Protein AF-A0A935QUE0-F1 (afdb_monomer_lite)

Sequence (259 aa):
MRPLRFSINVSLDGCVDHRFGTPDEELHRHAAENIAQADALIFGRVIYGLMESAWRWPAAQATMPEWTWPFAQTIDAAKKYVVSSTLTQVDWNTELLTGDLGAAVTQLKQAPGNGLFVGGVTLARALTELELIDEYEFVVHPVIVGHGPTLFAGLTRQVTLESVSRVEFRSGVVATRYRRRGIPVASRVMPRASTLLLLPPPPRSSPPSAPLPDCGPSVHEATQEQGAMTRSTAPKPPYERWALGDRDGGRRAHTASVA

Structure (mmCIF, N/CA/C/O backbone):
data_AF-A0A935QUE0-F1
#
_entry.id   AF-A0A935QUE0-F1
#
loop_
_atom_site.group_PDB
_atom_site.id
_atom_site.type_symbol
_atom_site.label_atom_id
_atom_site.label_alt_id
_atom_site.label_comp_id
_atom_site.label_asym_id
_atom_site.label_entity_id
_atom_site.label_seq_id
_atom_site.pdbx_PDB_ins_code
_atom_site.Cartn_x
_atom_site.Cartn_y
_atom_site.Cartn_z
_atom_site.occupancy
_atom_site.B_iso_or_equiv
_atom_site.auth_seq_id
_atom_site.auth_comp_id
_atom_site.auth_asym_id
_atom_site.auth_atom_id
_atom_site.pdbx_PDB_model_num
ATOM 1 N N . MET A 1 1 ? -13.613 14.905 4.885 1.00 87.62 1 MET A N 1
ATOM 2 C CA . MET A 1 1 ? -12.715 13.896 5.482 1.00 87.62 1 MET A CA 1
ATOM 3 C C . MET A 1 1 ? -11.863 13.332 4.359 1.00 87.62 1 MET A C 1
ATOM 5 O O . MET A 1 1 ? -12.430 13.007 3.322 1.00 87.62 1 MET A O 1
ATOM 9 N N . ARG A 1 2 ? -10.541 13.270 4.531 1.00 95.19 2 ARG A N 1
ATOM 10 C CA . ARG A 1 2 ? -9.617 12.662 3.568 1.00 95.19 2 ARG A CA 1
ATOM 11 C C . ARG A 1 2 ? -9.926 11.164 3.441 1.00 95.19 2 ARG A C 1
ATOM 13 O O . ARG A 1 2 ? -9.987 10.493 4.476 1.00 95.19 2 ARG A O 1
ATOM 20 N N . PRO A 1 3 ? -10.128 10.633 2.224 1.00 95.88 3 PRO A N 1
ATOM 21 C CA . PRO A 1 3 ? -10.287 9.200 2.029 1.00 95.88 3 PRO A CA 1
ATOM 22 C C . PRO A 1 3 ? -8.970 8.476 2.318 1.00 95.88 3 PRO A C 1
ATOM 24 O O . PRO A 1 3 ? -7.899 8.951 1.935 1.00 95.88 3 PRO A O 1
ATOM 27 N N . LEU A 1 4 ? -9.052 7.325 2.978 1.00 97.75 4 LEU A N 1
ATOM 28 C CA . LEU A 1 4 ? -7.943 6.399 3.156 1.00 97.75 4 LEU A CA 1
ATOM 29 C C . LEU A 1 4 ? -8.025 5.307 2.091 1.00 97.75 4 LEU A C 1
ATOM 31 O O . LEU A 1 4 ? -8.943 4.485 2.096 1.00 97.75 4 LEU A O 1
ATOM 35 N N . ARG A 1 5 ? -7.048 5.312 1.188 1.00 97.94 5 ARG A N 1
ATOM 36 C CA . ARG A 1 5 ? -6.948 4.392 0.057 1.00 97.94 5 ARG A CA 1
ATOM 37 C C . ARG A 1 5 ? -5.892 3.333 0.329 1.00 97.94 5 ARG A C 1
ATOM 39 O O . ARG A 1 5 ? -4.866 3.621 0.937 1.00 97.94 5 ARG A O 1
ATOM 46 N N . PHE A 1 6 ? -6.124 2.124 -0.146 1.00 98.00 6 PHE A N 1
ATOM 47 C CA . PHE A 1 6 ? -5.195 1.008 -0.048 1.00 98.00 6 PHE A CA 1
ATOM 48 C C . PHE A 1 6 ? -5.009 0.397 -1.433 1.00 98.00 6 PHE A C 1
ATOM 50 O O . PHE A 1 6 ? -6.006 0.130 -2.095 1.00 98.00 6 PHE A O 1
ATOM 57 N N . SER A 1 7 ? -3.770 0.153 -1.861 1.00 96.94 7 SER A N 1
ATOM 58 C CA . SER A 1 7 ? -3.489 -0.660 -3.052 1.00 96.94 7 SER A CA 1
ATOM 59 C C . SER A 1 7 ? -2.430 -1.711 -2.753 1.00 96.94 7 SER A C 1
ATOM 61 O O . SER A 1 7 ? -1.504 -1.474 -1.970 1.00 96.94 7 SER A O 1
ATOM 63 N N . ILE A 1 8 ? -2.575 -2.884 -3.364 1.00 96.50 8 ILE A N 1
ATOM 64 C CA . ILE A 1 8 ? -1.646 -3.999 -3.197 1.00 96.50 8 ILE A CA 1
ATOM 65 C C . ILE A 1 8 ? -1.610 -4.903 -4.429 1.00 96.50 8 ILE A C 1
ATOM 67 O O . ILE A 1 8 ? -2.628 -5.139 -5.083 1.00 96.50 8 ILE A O 1
ATOM 71 N N . ASN A 1 9 ? -0.427 -5.453 -4.702 1.00 96.81 9 ASN A N 1
ATOM 72 C CA . ASN A 1 9 ? -0.253 -6.536 -5.664 1.00 96.81 9 ASN A CA 1
ATOM 73 C C . ASN A 1 9 ? -0.731 -7.857 -5.059 1.00 96.81 9 ASN A C 1
ATOM 75 O O . ASN A 1 9 ? -0.366 -8.198 -3.933 1.00 96.81 9 ASN A O 1
ATOM 79 N N . VAL A 1 10 ? -1.525 -8.606 -5.815 1.00 97.38 10 VAL A N 1
ATOM 80 C CA . VAL A 1 10 ? -2.081 -9.890 -5.388 1.00 97.38 10 VAL A CA 1
ATOM 81 C C . VAL A 1 10 ? -2.097 -10.872 -6.557 1.00 97.38 10 VAL A C 1
ATOM 83 O O . VAL A 1 10 ? -2.287 -10.486 -7.704 1.00 97.38 10 VAL A O 1
ATOM 86 N N . SER A 1 11 ? -1.852 -12.141 -6.275 1.00 97.31 11 SER A N 1
ATOM 87 C CA . SER A 1 11 ? -1.985 -13.245 -7.236 1.00 97.31 11 SER A CA 1
ATOM 88 C C . SER A 1 11 ? -3.443 -13.705 -7.366 1.00 97.31 11 SER A C 1
ATOM 90 O O . SER A 1 11 ? -4.300 -13.307 -6.575 1.00 97.31 11 SER A O 1
ATOM 92 N N . LEU A 1 12 ? -3.745 -14.566 -8.341 1.00 96.44 12 LEU A N 1
ATOM 93 C CA . LEU A 1 12 ? -5.100 -15.096 -8.549 1.00 96.44 12 LEU A CA 1
ATOM 94 C C . LEU A 1 12 ? -5.614 -15.911 -7.355 1.00 96.44 12 LEU A C 1
ATOM 96 O O . LEU A 1 12 ? -6.812 -15.912 -7.085 1.00 96.44 12 LEU A O 1
ATOM 100 N N . ASP A 1 13 ? -4.722 -16.577 -6.626 1.00 95.56 13 ASP A N 1
ATOM 101 C CA . ASP A 1 13 ? -5.029 -17.348 -5.421 1.00 95.56 13 ASP A CA 1
ATOM 102 C C . ASP A 1 13 ? -4.906 -16.532 -4.119 1.00 95.56 13 ASP A C 1
ATOM 104 O O . ASP A 1 13 ? -5.039 -17.076 -3.023 1.00 95.56 13 ASP A O 1
ATOM 108 N N . GLY A 1 14 ? -4.705 -15.211 -4.212 1.00 95.31 14 GLY A N 1
ATOM 109 C CA . GLY A 1 14 ? -4.786 -14.296 -3.069 1.00 95.31 14 GLY A CA 1
ATOM 110 C C . GLY A 1 14 ? -3.489 -14.106 -2.276 1.00 95.31 14 GLY A C 1
ATOM 111 O O . GLY A 1 14 ? -3.513 -13.450 -1.229 1.00 95.31 14 GLY A O 1
ATOM 112 N N . CYS A 1 15 ? -2.360 -14.644 -2.744 1.00 96.50 15 CYS A N 1
ATOM 113 C CA . CYS A 1 15 ? -1.051 -14.390 -2.145 1.00 96.50 15 CYS A CA 1
ATOM 114 C C . CYS A 1 15 ? -0.584 -12.953 -2.428 1.00 96.50 15 CYS A C 1
ATOM 116 O O . CYS A 1 15 ? -0.719 -12.463 -3.551 1.00 96.50 15 CYS A O 1
ATOM 118 N N . VAL A 1 16 ? -0.018 -12.302 -1.406 1.00 95.12 16 VAL A N 1
ATOM 119 C CA . VAL A 1 16 ? 0.504 -10.919 -1.434 1.00 95.12 16 VAL A CA 1
ATOM 120 C C . VAL A 1 16 ? 2.003 -10.833 -1.121 1.00 95.12 16 VAL A C 1
ATOM 122 O O . VAL A 1 16 ? 2.504 -9.807 -0.660 1.00 95.12 16 VAL A O 1
ATOM 125 N N . ASP A 1 17 ? 2.739 -11.924 -1.336 1.00 91.81 17 ASP A N 1
ATOM 126 C CA . ASP A 1 17 ? 4.199 -11.902 -1.277 1.00 91.81 17 ASP A CA 1
ATOM 127 C C . ASP A 1 17 ? 4.762 -10.970 -2.363 1.00 91.81 17 ASP A C 1
ATOM 129 O O . ASP A 1 17 ? 4.452 -11.102 -3.540 1.00 91.81 17 ASP A O 1
ATOM 133 N N . HIS A 1 18 ? 5.624 -10.029 -1.997 1.00 86.94 18 HIS A N 1
ATOM 134 C CA . HIS A 1 18 ? 6.157 -9.046 -2.944 1.00 86.94 18 HIS A CA 1
ATOM 135 C C . HIS A 1 18 ? 7.106 -9.642 -4.003 1.00 86.94 18 HIS A C 1
ATOM 137 O O . HIS A 1 18 ? 7.542 -8.916 -4.892 1.00 86.94 18 HIS A O 1
ATOM 143 N N . ARG A 1 19 ? 7.454 -10.935 -3.914 1.00 87.75 19 ARG A N 1
ATOM 144 C CA . ARG A 1 19 ? 8.450 -11.591 -4.778 1.00 87.75 19 ARG A CA 1
ATOM 145 C C . ARG A 1 19 ? 7.876 -12.281 -6.013 1.00 87.75 19 ARG A C 1
ATOM 147 O O . ARG A 1 19 ? 8.655 -12.634 -6.891 1.00 87.75 19 ARG A O 1
ATOM 154 N N . PHE A 1 20 ? 6.566 -12.530 -6.085 1.00 89.06 20 PHE A N 1
ATOM 155 C CA . PHE A 1 20 ? 5.999 -13.249 -7.238 1.00 89.06 20 PHE A CA 1
ATOM 156 C C . PHE A 1 20 ? 5.752 -12.340 -8.450 1.00 89.06 20 PHE A C 1
ATOM 158 O O . PHE A 1 20 ? 5.720 -12.821 -9.579 1.00 89.06 20 PHE A O 1
ATOM 165 N N . GLY A 1 21 ? 5.503 -11.047 -8.220 1.00 82.31 21 GLY A N 1
ATOM 166 C CA . GLY A 1 21 ? 5.100 -10.114 -9.269 1.00 82.31 21 GLY A CA 1
ATOM 167 C C . GLY A 1 21 ? 6.277 -9.727 -10.155 1.00 82.31 21 GLY A C 1
ATOM 168 O O . GLY A 1 21 ? 7.368 -9.457 -9.656 1.00 82.31 21 GLY A O 1
ATOM 169 N N . THR A 1 22 ? 6.049 -9.655 -11.466 1.00 84.94 22 THR A N 1
ATOM 170 C CA . THR A 1 22 ? 7.033 -9.070 -12.383 1.00 84.94 22 THR A CA 1
ATOM 171 C C . THR A 1 22 ? 6.740 -7.578 -12.516 1.00 84.94 22 THR A C 1
ATOM 173 O O . THR A 1 22 ? 5.643 -7.220 -12.943 1.00 84.94 22 THR A O 1
ATOM 176 N N . PRO A 1 23 ? 7.669 -6.694 -12.123 1.00 85.19 23 PRO A N 1
ATOM 177 C CA . PRO A 1 23 ? 7.470 -5.264 -12.273 1.00 85.19 23 PRO A CA 1
ATOM 178 C C . PRO A 1 23 ? 7.541 -4.869 -13.752 1.00 85.19 23 PRO A C 1
ATOM 180 O O . PRO A 1 23 ? 8.424 -5.323 -14.478 1.00 85.19 23 PRO A O 1
ATOM 183 N N . ASP A 1 24 ? 6.643 -3.982 -14.173 1.00 92.06 24 ASP A N 1
ATOM 184 C CA . ASP A 1 24 ? 6.678 -3.356 -15.492 1.00 92.06 24 ASP A CA 1
ATOM 185 C C . ASP A 1 24 ? 6.455 -1.836 -15.394 1.00 92.06 24 ASP A C 1
ATOM 187 O O . ASP A 1 24 ? 6.132 -1.295 -14.324 1.00 92.06 24 ASP A O 1
ATOM 191 N N . GLU A 1 25 ? 6.680 -1.149 -16.514 1.00 95.38 25 GLU A N 1
ATOM 192 C CA . GLU A 1 25 ? 6.579 0.306 -16.613 1.00 95.38 25 GLU A CA 1
ATOM 193 C C . GLU A 1 25 ? 5.140 0.820 -16.433 1.00 95.38 25 GLU A C 1
ATOM 195 O O . GLU A 1 25 ? 4.943 1.845 -15.776 1.00 95.38 25 GLU A O 1
ATOM 200 N N . GLU A 1 26 ? 4.127 0.139 -16.981 1.00 95.94 26 GLU A N 1
ATOM 201 C CA . GLU A 1 26 ? 2.727 0.566 -16.838 1.00 95.94 26 GLU A CA 1
ATOM 202 C C . GLU A 1 26 ? 2.285 0.485 -15.369 1.00 95.94 26 GLU A C 1
ATOM 204 O O . GLU A 1 26 ? 1.673 1.423 -14.855 1.00 95.94 26 GLU A O 1
ATOM 209 N N . LEU A 1 27 ? 2.682 -0.574 -14.660 1.00 95.50 27 LEU A N 1
ATOM 210 C CA . LEU A 1 27 ? 2.393 -0.770 -13.241 1.00 95.50 27 LEU A CA 1
ATOM 211 C C . LEU A 1 27 ? 3.098 0.256 -12.351 1.00 95.50 27 LEU A C 1
ATOM 213 O O . LEU A 1 27 ? 2.489 0.755 -11.404 1.00 95.50 27 LEU A O 1
ATOM 217 N N . HIS A 1 28 ? 4.358 0.603 -12.637 1.00 95.19 28 HIS A N 1
ATOM 218 C CA . HIS A 1 28 ? 5.069 1.633 -11.865 1.00 95.19 28 HIS A CA 1
ATOM 219 C C . HIS A 1 28 ? 4.464 3.016 -12.069 1.00 95.19 28 HIS A C 1
ATOM 221 O O . HIS A 1 28 ? 4.328 3.770 -11.105 1.00 95.19 28 HIS A O 1
ATOM 227 N N . ARG A 1 29 ? 4.061 3.338 -13.302 1.00 96.50 29 ARG A N 1
ATOM 228 C CA . ARG A 1 29 ? 3.365 4.588 -13.612 1.00 96.50 29 ARG A CA 1
ATOM 229 C C . ARG A 1 29 ? 2.033 4.672 -12.869 1.00 96.50 29 ARG A C 1
ATOM 231 O O . ARG A 1 29 ? 1.806 5.644 -12.159 1.00 96.50 29 ARG A O 1
ATOM 238 N N . HIS A 1 30 ? 1.223 3.615 -12.932 1.00 96.31 30 HIS A N 1
ATOM 239 C CA . HIS A 1 30 ? -0.044 3.514 -12.199 1.00 96.31 30 HIS A CA 1
ATOM 240 C C . HIS A 1 30 ? 0.153 3.658 -10.682 1.00 96.31 30 HIS A C 1
ATOM 242 O O . HIS A 1 30 ? -0.567 4.398 -10.013 1.00 96.31 30 HIS A O 1
ATOM 248 N N . ALA A 1 31 ? 1.172 3.003 -10.119 1.00 95.81 31 ALA A N 1
ATOM 249 C CA . ALA A 1 31 ? 1.496 3.128 -8.701 1.00 95.81 31 ALA A CA 1
ATOM 250 C C . ALA A 1 31 ? 1.940 4.555 -8.324 1.00 95.81 31 ALA A C 1
ATOM 252 O O . ALA A 1 31 ? 1.554 5.054 -7.265 1.00 95.81 31 ALA A O 1
ATOM 253 N N . ALA A 1 32 ? 2.711 5.228 -9.183 1.00 96.56 32 ALA A N 1
ATOM 254 C CA . ALA A 1 32 ? 3.126 6.614 -8.977 1.00 96.56 32 ALA A CA 1
ATOM 255 C C . ALA A 1 32 ? 1.922 7.567 -9.007 1.00 96.56 32 ALA A C 1
ATOM 257 O O . ALA A 1 32 ? 1.759 8.384 -8.103 1.00 96.56 32 ALA A O 1
ATOM 258 N N . GLU A 1 33 ? 1.035 7.411 -9.992 1.00 95.56 33 GLU A N 1
ATOM 259 C CA . GLU A 1 33 ? -0.207 8.182 -10.115 1.00 95.56 33 GLU A CA 1
ATOM 260 C C . GLU A 1 33 ? -1.109 7.999 -8.890 1.00 95.56 33 GLU A C 1
ATOM 262 O O . GLU A 1 33 ? -1.648 8.970 -8.360 1.00 95.56 33 GLU A O 1
ATOM 267 N N . ASN A 1 34 ? -1.215 6.773 -8.375 1.00 93.81 34 ASN A N 1
ATOM 268 C CA . ASN A 1 34 ? -1.955 6.486 -7.152 1.00 93.81 34 ASN A CA 1
ATOM 269 C C . ASN A 1 34 ? -1.373 7.175 -5.915 1.00 93.81 34 ASN A C 1
ATOM 271 O O . ASN A 1 34 ? -2.128 7.726 -5.112 1.00 93.81 34 ASN A O 1
ATOM 275 N N . ILE A 1 35 ? -0.047 7.152 -5.746 1.00 95.50 35 ILE A N 1
ATOM 276 C CA . ILE A 1 35 ? 0.615 7.844 -4.632 1.00 95.50 35 ILE A CA 1
ATOM 277 C C . ILE A 1 35 ? 0.415 9.357 -4.756 1.00 95.50 35 ILE A C 1
ATOM 279 O O . ILE A 1 35 ? 0.110 10.008 -3.759 1.00 95.50 35 ILE A O 1
ATOM 283 N N . ALA A 1 36 ? 0.521 9.910 -5.966 1.00 95.00 36 ALA A N 1
ATOM 284 C CA . ALA A 1 36 ? 0.377 11.342 -6.221 1.00 95.00 36 ALA A CA 1
ATOM 285 C C . ALA A 1 36 ? -1.024 11.895 -5.882 1.00 95.00 36 ALA A C 1
ATOM 287 O O . ALA A 1 36 ? -1.178 13.097 -5.676 1.00 95.00 36 ALA A O 1
ATOM 288 N N . GLN A 1 37 ? -2.047 11.038 -5.781 1.00 92.94 37 GLN A N 1
ATOM 289 C CA . GLN A 1 37 ? -3.400 11.416 -5.345 1.00 92.94 37 GLN A CA 1
ATOM 290 C C . GLN A 1 37 ? -3.550 11.568 -3.819 1.00 92.94 37 GLN A C 1
ATOM 292 O O . GLN A 1 37 ? -4.631 11.933 -3.341 1.00 92.94 37 GLN A O 1
ATOM 297 N N . ALA A 1 38 ? -2.521 11.237 -3.037 1.00 95.81 38 ALA A N 1
ATOM 298 C CA . ALA A 1 38 ? -2.545 11.302 -1.582 1.00 95.81 38 ALA A CA 1
ATOM 299 C C . ALA A 1 38 ? -1.560 12.349 -1.061 1.00 95.81 38 ALA A C 1
ATOM 301 O O . ALA A 1 38 ? -0.428 12.449 -1.521 1.00 95.81 38 ALA A O 1
ATOM 302 N N . ASP A 1 39 ? -1.967 13.091 -0.031 1.00 96.94 39 ASP A N 1
ATOM 303 C CA . ASP A 1 39 ? -1.070 14.068 0.597 1.00 96.94 39 ASP A CA 1
ATOM 304 C C . ASP A 1 39 ? -0.066 13.389 1.543 1.00 96.94 39 ASP A C 1
ATOM 306 O O . ASP A 1 39 ? 0.937 13.992 1.916 1.00 96.94 39 ASP A O 1
ATOM 310 N N . ALA A 1 40 ? -0.342 12.150 1.974 1.00 97.75 40 ALA A N 1
ATOM 311 C CA . ALA A 1 40 ? 0.594 11.363 2.768 1.00 97.75 40 ALA A CA 1
ATOM 312 C C . ALA A 1 40 ? 0.377 9.848 2.643 1.00 97.75 40 ALA A C 1
ATOM 314 O O . ALA A 1 40 ? -0.739 9.364 2.421 1.00 97.75 40 ALA A O 1
ATOM 315 N N . LEU A 1 41 ? 1.462 9.115 2.872 1.00 98.19 41 LEU A N 1
ATOM 316 C CA . LEU A 1 41 ? 1.522 7.661 2.940 1.00 98.19 41 LEU A CA 1
ATOM 317 C C . LEU A 1 41 ? 1.526 7.194 4.398 1.00 98.19 41 LEU A C 1
ATOM 319 O O . LEU A 1 41 ? 2.141 7.829 5.250 1.00 98.19 41 LEU A O 1
ATOM 323 N N . ILE A 1 42 ? 0.889 6.065 4.689 1.00 98.25 42 ILE A N 1
ATOM 324 C CA . ILE A 1 42 ? 0.909 5.414 5.998 1.00 98.25 42 ILE A CA 1
ATOM 325 C C . ILE A 1 42 ? 1.480 4.010 5.829 1.00 98.25 42 ILE A C 1
ATOM 327 O O . ILE A 1 42 ? 0.942 3.191 5.081 1.00 98.25 42 ILE A O 1
ATOM 331 N N . PHE A 1 43 ? 2.556 3.713 6.548 1.00 97.94 43 PHE A N 1
ATOM 332 C CA . PHE A 1 43 ? 3.229 2.422 6.501 1.00 97.94 43 PHE A CA 1
ATOM 333 C C . PHE A 1 43 ? 3.366 1.801 7.886 1.00 97.94 43 PHE A C 1
ATOM 335 O O . PHE A 1 43 ? 3.503 2.481 8.899 1.00 97.94 43 PHE A O 1
ATOM 342 N N . GLY A 1 44 ? 3.377 0.470 7.926 1.00 96.19 44 GLY A N 1
ATOM 343 C CA . GLY A 1 44 ? 3.934 -0.253 9.066 1.00 96.19 44 GLY A CA 1
ATOM 344 C C . GLY A 1 44 ? 5.461 -0.316 8.970 1.00 96.19 44 GLY A C 1
ATOM 345 O O . GLY A 1 44 ? 6.016 -0.248 7.872 1.00 96.19 44 GLY A O 1
ATOM 346 N N . ARG A 1 45 ? 6.138 -0.537 10.103 1.00 94.75 45 ARG A N 1
ATOM 347 C CA . ARG A 1 45 ? 7.611 -0.645 10.207 1.00 94.75 45 ARG A CA 1
ATOM 348 C C . ARG A 1 45 ? 8.288 -1.434 9.076 1.00 94.75 45 ARG A C 1
ATOM 350 O O . ARG A 1 45 ? 9.279 -0.974 8.523 1.00 94.75 45 ARG A O 1
ATOM 357 N N . VAL A 1 46 ? 7.781 -2.629 8.758 1.00 92.62 46 VAL A N 1
ATOM 358 C CA . VAL A 1 46 ? 8.405 -3.529 7.766 1.00 92.62 46 VAL A CA 1
ATOM 359 C C . VAL A 1 46 ? 8.357 -2.929 6.363 1.00 92.62 46 VAL A C 1
ATOM 361 O O . VAL A 1 46 ? 9.366 -2.911 5.667 1.00 92.62 46 VAL A O 1
ATOM 364 N N . ILE A 1 47 ? 7.197 -2.407 5.963 1.00 93.94 47 ILE A N 1
ATOM 365 C CA . ILE A 1 47 ? 7.032 -1.801 4.639 1.00 93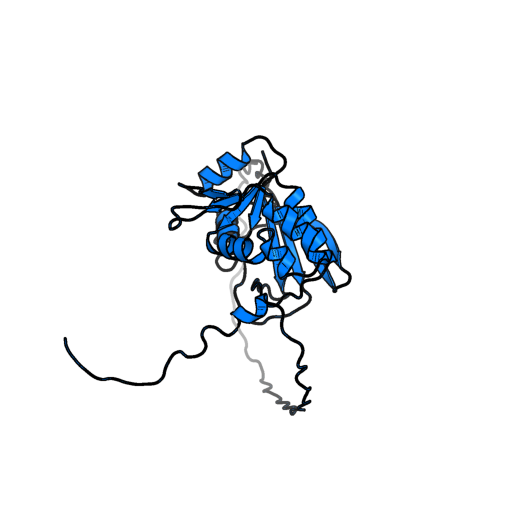.94 47 ILE A CA 1
ATOM 366 C C . ILE A 1 47 ? 7.790 -0.490 4.542 1.00 93.94 47 ILE A C 1
ATOM 368 O O . ILE A 1 47 ? 8.383 -0.233 3.505 1.00 93.94 47 ILE A O 1
ATOM 372 N N . TYR A 1 48 ? 7.831 0.297 5.616 1.00 96.25 48 TYR A N 1
ATOM 373 C CA . TYR A 1 48 ? 8.647 1.502 5.658 1.00 96.25 48 TYR A CA 1
ATOM 374 C C . TYR A 1 48 ? 10.116 1.204 5.333 1.00 96.25 48 TYR A C 1
ATOM 376 O O . TYR A 1 48 ? 10.642 1.780 4.389 1.00 96.25 48 TYR A O 1
ATOM 384 N N . GLY A 1 49 ? 10.746 0.248 6.028 1.00 94.56 49 GLY A N 1
ATOM 385 C CA . GLY A 1 49 ? 12.149 -0.095 5.766 1.00 94.56 49 GLY A CA 1
ATOM 386 C C . GLY A 1 49 ? 12.379 -0.678 4.367 1.00 94.56 49 GLY A C 1
ATOM 387 O O . GLY A 1 49 ? 13.361 -0.342 3.705 1.00 94.56 49 GLY A O 1
ATOM 388 N N . LEU A 1 50 ? 11.455 -1.513 3.879 1.00 92.75 50 LEU A N 1
ATOM 389 C CA . LEU A 1 50 ? 11.534 -2.062 2.522 1.00 92.75 50 LEU A CA 1
ATOM 390 C C . LEU A 1 50 ? 11.447 -0.953 1.467 1.00 92.75 50 LEU A C 1
ATOM 392 O O . LEU A 1 50 ? 12.255 -0.919 0.545 1.00 92.75 50 LEU A O 1
ATOM 396 N N . MET A 1 51 ? 10.498 -0.030 1.615 1.00 94.31 51 MET A N 1
ATOM 397 C CA . MET A 1 51 ? 10.310 1.060 0.663 1.00 94.31 51 MET A CA 1
ATOM 398 C C . MET A 1 51 ? 11.454 2.072 0.725 1.00 94.31 51 MET A C 1
ATOM 400 O O . MET A 1 51 ? 11.941 2.485 -0.321 1.00 94.31 51 MET A O 1
ATOM 404 N N . GLU A 1 52 ? 11.920 2.423 1.924 1.00 94.62 52 GLU A N 1
ATOM 405 C CA . GLU A 1 52 ? 13.050 3.337 2.104 1.00 94.62 52 GLU A CA 1
ATOM 406 C C . GLU A 1 52 ? 14.316 2.778 1.444 1.00 94.62 52 GLU A C 1
ATOM 408 O O . GLU A 1 52 ? 14.963 3.460 0.655 1.00 94.62 52 GLU A O 1
ATOM 413 N N . SER A 1 53 ? 14.649 1.513 1.711 1.00 92.19 53 SER A N 1
ATOM 414 C CA . SER A 1 53 ? 15.861 0.892 1.160 1.00 92.19 53 SER A CA 1
ATOM 415 C C . SER A 1 53 ? 15.848 0.752 -0.365 1.00 92.19 53 SER A C 1
ATOM 417 O O . SER A 1 53 ? 16.908 0.826 -0.984 1.00 92.19 53 SER A O 1
ATOM 419 N N . ALA A 1 54 ? 14.674 0.558 -0.972 1.00 90.69 54 ALA A N 1
ATOM 420 C CA . ALA A 1 54 ? 14.546 0.374 -2.415 1.00 90.69 54 ALA A CA 1
ATOM 421 C C . ALA A 1 54 ? 14.403 1.692 -3.191 1.00 90.69 54 ALA A C 1
ATOM 423 O O . ALA A 1 54 ? 14.917 1.799 -4.304 1.00 90.69 54 ALA A O 1
ATOM 424 N N . TRP A 1 55 ? 13.693 2.678 -2.634 1.00 93.94 55 TRP A N 1
ATOM 425 C CA . TRP A 1 55 ? 13.182 3.819 -3.405 1.00 93.94 55 TRP A CA 1
ATOM 426 C C . TRP A 1 55 ? 13.750 5.174 -3.003 1.00 93.94 55 TRP A C 1
ATOM 428 O O . TRP A 1 55 ? 13.421 6.174 -3.638 1.00 93.94 55 TRP A O 1
ATOM 438 N N . ARG A 1 56 ? 14.618 5.226 -1.990 1.00 94.12 56 ARG A N 1
ATOM 439 C CA . ARG A 1 56 ? 15.242 6.477 -1.565 1.00 94.12 56 ARG A CA 1
ATOM 440 C C . ARG A 1 56 ? 16.149 7.055 -2.649 1.00 94.12 56 ARG A C 1
ATOM 442 O O . ARG A 1 56 ? 17.023 6.373 -3.196 1.00 94.12 56 ARG A O 1
ATOM 449 N N . TRP A 1 57 ? 15.975 8.339 -2.935 1.00 90.75 57 TRP A N 1
ATOM 450 C CA . TRP A 1 57 ? 16.801 9.069 -3.889 1.00 90.75 57 TRP A CA 1
ATOM 451 C C . TRP A 1 57 ? 18.109 9.555 -3.231 1.00 90.75 57 TRP A C 1
ATOM 453 O O . TRP A 1 57 ? 18.094 9.929 -2.056 1.00 90.75 57 TRP A O 1
ATOM 463 N N . PRO A 1 58 ? 19.265 9.563 -3.932 1.00 91.19 58 PRO A N 1
ATOM 464 C CA . PRO A 1 58 ? 19.519 9.101 -5.304 1.00 91.19 58 PRO A CA 1
ATOM 465 C C . PRO A 1 58 ? 19.882 7.606 -5.416 1.00 91.19 58 PRO A C 1
ATOM 467 O O . PRO A 1 58 ? 20.200 7.136 -6.504 1.00 91.19 58 PRO A O 1
ATOM 470 N N . ALA A 1 59 ? 19.856 6.833 -4.325 1.00 89.19 59 ALA A N 1
ATOM 471 C CA . ALA A 1 59 ? 20.276 5.424 -4.333 1.00 89.19 59 ALA A CA 1
ATOM 472 C C . ALA A 1 59 ? 19.454 4.552 -5.305 1.00 89.19 59 ALA A C 1
ATOM 474 O O . ALA A 1 59 ? 20.011 3.705 -6.010 1.00 89.19 59 ALA A O 1
ATOM 475 N N . ALA A 1 60 ? 18.147 4.806 -5.402 1.00 88.62 60 ALA A N 1
ATOM 476 C CA . ALA A 1 60 ? 17.271 4.156 -6.373 1.00 88.62 60 ALA A CA 1
ATOM 477 C C . ALA A 1 60 ? 17.721 4.413 -7.823 1.00 88.62 60 ALA A C 1
ATOM 479 O O . ALA A 1 60 ? 17.725 3.494 -8.637 1.00 88.62 60 ALA A O 1
ATOM 480 N N . GLN A 1 61 ? 18.182 5.630 -8.136 1.00 90.50 61 GLN A N 1
ATOM 481 C CA . GLN A 1 61 ? 18.655 5.995 -9.476 1.00 90.50 61 GLN A CA 1
ATOM 482 C C . GLN A 1 61 ? 19.846 5.139 -9.925 1.00 90.50 61 GLN A C 1
ATOM 484 O O . GLN A 1 61 ? 19.945 4.772 -11.090 1.00 90.50 61 GLN A O 1
ATOM 489 N N . ALA A 1 62 ? 20.746 4.805 -8.997 1.00 89.69 62 ALA A N 1
ATOM 490 C CA . ALA A 1 62 ? 21.953 4.037 -9.291 1.00 89.69 62 ALA A CA 1
ATOM 491 C C . ALA A 1 62 ? 21.699 2.531 -9.475 1.00 89.69 62 ALA A C 1
ATOM 493 O O . ALA A 1 62 ? 22.564 1.820 -9.984 1.00 89.69 62 ALA A O 1
ATOM 494 N N . THR A 1 63 ? 20.553 2.025 -9.014 1.00 87.88 63 THR A N 1
ATOM 495 C CA . THR A 1 63 ? 20.290 0.580 -8.904 1.00 87.88 63 THR A CA 1
ATOM 496 C C . THR A 1 63 ? 19.091 0.105 -9.715 1.00 87.88 63 THR A C 1
ATOM 498 O O . THR A 1 63 ? 18.997 -1.094 -9.990 1.00 87.88 63 THR A O 1
ATOM 501 N N . MET A 1 64 ? 18.205 1.019 -10.116 1.00 89.00 64 MET A N 1
ATOM 502 C CA . MET A 1 64 ? 16.953 0.706 -10.798 1.00 89.00 64 MET A CA 1
ATOM 503 C C . MET A 1 64 ? 16.906 1.287 -12.220 1.00 89.00 64 MET A C 1
ATOM 505 O O . MET A 1 64 ? 17.491 2.344 -12.474 1.00 89.00 64 MET A O 1
ATOM 509 N N . PRO A 1 65 ? 16.192 0.627 -13.151 1.00 93.06 65 PRO A N 1
ATOM 510 C CA . PRO A 1 65 ? 15.988 1.140 -14.504 1.00 93.06 65 PRO A CA 1
ATOM 511 C C . PRO A 1 65 ? 15.315 2.519 -14.539 1.00 93.06 65 PRO A C 1
ATOM 513 O O . PRO A 1 65 ? 14.501 2.841 -13.678 1.00 93.06 65 PRO A O 1
ATOM 516 N N . GLU A 1 66 ? 15.566 3.301 -15.592 1.00 94.38 66 GLU A N 1
ATOM 517 C CA . GLU A 1 66 ? 15.030 4.670 -15.705 1.00 94.38 66 GLU A CA 1
ATOM 518 C C . GLU A 1 66 ? 13.501 4.740 -15.663 1.00 94.38 66 GLU A C 1
ATOM 520 O O . GLU A 1 66 ? 12.919 5.666 -15.100 1.00 94.38 66 GLU A O 1
ATOM 525 N N . TRP A 1 67 ? 12.834 3.716 -16.193 1.00 93.94 67 TRP A N 1
ATOM 526 C CA . TRP A 1 67 ? 11.377 3.642 -16.213 1.00 93.94 67 TRP A CA 1
ATOM 527 C C . TRP A 1 67 ? 10.748 3.536 -14.809 1.00 93.94 67 TRP A C 1
ATOM 529 O O . TRP A 1 67 ? 9.561 3.816 -14.655 1.00 93.94 67 TRP A O 1
ATOM 539 N N . THR A 1 68 ? 11.516 3.200 -13.761 1.00 94.38 68 THR A N 1
ATOM 540 C CA . THR A 1 68 ? 11.026 3.207 -12.369 1.00 94.38 68 THR A CA 1
ATOM 541 C C . THR A 1 68 ? 11.196 4.562 -11.681 1.00 94.38 68 THR A C 1
ATOM 543 O O . THR A 1 68 ? 10.675 4.758 -10.582 1.00 94.38 68 THR A O 1
ATOM 546 N N . TRP A 1 69 ? 11.958 5.495 -12.260 1.00 94.62 69 TRP A N 1
ATOM 547 C CA . TRP A 1 69 ? 12.306 6.756 -11.601 1.00 94.62 69 TRP A CA 1
ATOM 548 C C . TRP A 1 69 ? 11.099 7.622 -11.233 1.00 94.62 69 TRP A C 1
ATOM 550 O O . TRP A 1 69 ? 11.116 8.147 -10.120 1.00 94.62 69 TRP A O 1
ATOM 560 N N . PRO A 1 70 ? 10.032 7.739 -12.054 1.00 94.50 70 PRO A N 1
ATOM 561 C CA . PRO A 1 70 ? 8.854 8.510 -11.659 1.00 94.50 70 PRO A CA 1
ATOM 562 C C . PRO A 1 70 ? 8.228 7.994 -10.360 1.00 94.50 70 PRO A C 1
ATOM 564 O O . PRO A 1 70 ? 7.876 8.781 -9.481 1.00 94.50 70 PRO A O 1
ATOM 567 N N . PHE A 1 71 ? 8.151 6.670 -10.195 1.00 95.38 71 PHE A N 1
ATOM 568 C CA . PHE A 1 71 ? 7.676 6.059 -8.956 1.00 95.38 71 PHE A CA 1
ATOM 569 C C . PHE A 1 71 ? 8.611 6.372 -7.787 1.00 95.38 71 PHE A C 1
ATOM 571 O O . PHE A 1 71 ? 8.147 6.858 -6.757 1.00 95.38 71 PHE A O 1
ATOM 578 N N . ALA A 1 72 ? 9.919 6.154 -7.970 1.00 95.88 72 ALA A N 1
ATOM 579 C CA . ALA A 1 72 ? 10.933 6.407 -6.948 1.00 95.88 72 ALA A CA 1
ATOM 580 C C . ALA A 1 72 ? 10.895 7.862 -6.453 1.00 95.88 72 ALA A C 1
ATOM 582 O O . ALA A 1 72 ? 10.824 8.106 -5.256 1.00 95.88 72 ALA A O 1
ATOM 583 N N . GLN A 1 73 ? 10.859 8.831 -7.368 1.00 95.50 73 GLN A N 1
ATOM 584 C CA . GLN A 1 73 ? 10.785 10.255 -7.039 1.00 95.50 73 GLN A CA 1
ATOM 585 C C . GLN A 1 73 ? 9.489 10.608 -6.303 1.00 95.50 73 GLN A C 1
ATOM 587 O O . GLN A 1 73 ? 9.513 11.358 -5.328 1.00 95.50 73 GLN A O 1
ATOM 592 N N . THR A 1 74 ? 8.361 10.041 -6.739 1.00 96.38 74 THR A N 1
ATOM 593 C CA . THR A 1 74 ? 7.054 10.301 -6.124 1.00 96.38 74 THR A CA 1
ATOM 594 C C . THR A 1 74 ? 7.006 9.786 -4.685 1.00 96.38 74 THR A C 1
ATOM 596 O O . THR A 1 74 ? 6.618 10.522 -3.775 1.00 96.38 74 THR A O 1
ATOM 599 N N . ILE A 1 75 ? 7.420 8.536 -4.449 1.00 96.62 75 ILE A N 1
ATOM 600 C CA . ILE A 1 75 ? 7.421 7.963 -3.099 1.00 96.62 75 ILE A CA 1
ATOM 601 C C . ILE A 1 75 ? 8.494 8.601 -2.210 1.00 96.62 75 ILE A C 1
ATOM 603 O O . ILE A 1 75 ? 8.238 8.803 -1.026 1.00 96.62 75 ILE A O 1
ATOM 607 N N . ASP A 1 76 ? 9.658 8.964 -2.755 1.00 96.75 76 ASP A N 1
ATOM 608 C CA . ASP A 1 76 ? 10.727 9.643 -2.020 1.00 96.75 76 ASP A CA 1
ATOM 609 C C . ASP A 1 76 ? 10.249 10.989 -1.461 1.00 96.75 76 ASP A C 1
ATOM 611 O O . ASP A 1 76 ? 10.326 11.214 -0.251 1.00 96.75 76 ASP A O 1
ATOM 615 N N . ALA A 1 77 ? 9.622 11.813 -2.307 1.00 96.25 77 ALA A N 1
ATOM 616 C CA . ALA A 1 77 ? 9.117 13.132 -1.934 1.00 96.25 77 ALA A CA 1
ATOM 617 C C . ALA A 1 77 ? 7.907 13.094 -0.981 1.00 96.25 77 ALA A C 1
ATOM 619 O O . ALA A 1 77 ? 7.741 14.000 -0.159 1.00 96.25 77 ALA A O 1
ATOM 620 N N . ALA A 1 78 ? 7.053 12.069 -1.072 1.00 97.38 78 ALA A N 1
ATOM 621 C CA . ALA A 1 78 ? 5.804 12.000 -0.314 1.00 97.38 78 ALA A CA 1
ATOM 622 C C . ALA A 1 78 ? 6.023 12.077 1.210 1.00 97.38 78 ALA A C 1
ATOM 624 O O . ALA A 1 78 ? 6.928 11.436 1.754 1.00 97.38 78 ALA A O 1
ATOM 625 N N . LYS A 1 79 ? 5.147 12.806 1.919 1.00 97.94 79 LYS A N 1
ATOM 626 C CA . LYS A 1 79 ? 5.078 12.760 3.389 1.00 97.94 79 LYS A CA 1
ATOM 627 C C . LYS A 1 79 ? 4.657 11.358 3.818 1.00 97.94 79 LYS A C 1
ATOM 629 O O . LYS A 1 79 ? 3.719 10.787 3.261 1.00 97.94 79 LYS A O 1
ATOM 634 N N . LYS A 1 80 ? 5.327 10.810 4.826 1.00 97.88 80 LYS A N 1
ATOM 635 C CA . LYS A 1 80 ? 5.063 9.466 5.342 1.00 97.88 80 LYS A CA 1
ATOM 636 C C . LYS A 1 80 ? 4.727 9.514 6.824 1.00 97.88 80 LYS A C 1
ATOM 638 O O . LYS A 1 80 ? 5.235 10.340 7.582 1.00 97.88 80 LYS A O 1
ATOM 643 N N . TYR A 1 81 ? 3.899 8.574 7.231 1.00 98.12 81 TYR A N 1
ATOM 644 C CA . TYR A 1 81 ? 3.579 8.270 8.609 1.00 98.12 81 TYR A CA 1
ATOM 645 C C . TYR A 1 81 ? 3.885 6.801 8.866 1.00 98.12 81 TYR A C 1
ATOM 647 O O . TYR A 1 81 ? 3.462 5.934 8.100 1.00 98.12 81 TYR A O 1
ATOM 655 N N . VAL A 1 82 ? 4.603 6.505 9.944 1.00 97.88 82 VAL A N 1
ATOM 656 C CA . VAL A 1 82 ? 4.967 5.131 10.295 1.00 97.88 82 VAL A CA 1
ATOM 657 C C . VAL A 1 82 ? 4.315 4.720 11.596 1.00 97.88 82 VAL A C 1
ATOM 659 O O . VAL A 1 82 ? 4.553 5.314 12.643 1.00 97.88 82 VAL A O 1
ATOM 662 N N . VAL A 1 83 ? 3.530 3.650 11.523 1.00 96.62 83 VAL A N 1
ATOM 663 C CA . VAL A 1 83 ? 2.968 2.969 12.686 1.00 96.62 83 VAL A CA 1
ATOM 664 C C . VAL A 1 83 ? 3.976 1.924 13.158 1.00 96.62 83 VAL A C 1
ATOM 666 O O . VAL A 1 83 ? 4.279 0.954 12.451 1.00 96.62 83 VAL A O 1
ATOM 669 N N . SER A 1 84 ? 4.520 2.125 14.356 1.00 93.69 84 SER A N 1
ATOM 670 C CA . SER A 1 84 ? 5.495 1.221 14.964 1.00 93.69 84 SER A CA 1
ATOM 671 C C . SER A 1 84 ? 5.522 1.381 16.481 1.00 93.69 84 SER A C 1
ATOM 673 O O . SER A 1 84 ? 5.464 2.497 16.984 1.00 93.69 84 SER A O 1
ATOM 675 N N . SER A 1 85 ? 5.671 0.272 17.207 1.00 89.19 85 SER A N 1
ATOM 676 C CA . SER A 1 85 ? 5.922 0.270 18.655 1.00 89.19 85 SER A CA 1
ATOM 677 C C . SER A 1 85 ? 7.410 0.204 19.013 1.00 89.19 85 SER A C 1
ATOM 679 O O . SER A 1 85 ? 7.763 0.376 20.174 1.00 89.19 85 SER A O 1
ATOM 681 N N . THR A 1 86 ? 8.285 -0.073 18.040 1.00 91.25 86 THR A N 1
ATOM 682 C CA . THR A 1 86 ? 9.714 -0.337 18.287 1.00 91.25 86 THR A CA 1
ATOM 683 C C . THR A 1 86 ? 10.644 0.708 17.683 1.00 91.25 86 THR A C 1
ATOM 685 O O . THR A 1 86 ? 11.827 0.719 18.005 1.00 91.25 86 THR A O 1
ATOM 688 N N . LEU A 1 87 ? 10.157 1.537 16.756 1.00 92.81 87 LEU A N 1
ATOM 689 C CA . LEU A 1 87 ? 10.970 2.596 16.161 1.00 92.81 87 LEU A CA 1
ATOM 690 C C . LEU A 1 87 ? 10.947 3.815 17.078 1.00 92.81 87 LEU A C 1
ATOM 692 O O . LEU A 1 87 ? 9.877 4.277 17.460 1.00 92.81 87 LEU A O 1
ATOM 696 N N . THR A 1 88 ? 12.126 4.335 17.393 1.00 90.88 88 THR A N 1
ATOM 697 C CA . THR A 1 88 ? 12.304 5.565 18.179 1.00 90.88 88 THR A CA 1
ATOM 698 C C . THR A 1 88 ? 12.696 6.758 17.311 1.00 90.88 88 THR A C 1
ATOM 700 O O . THR A 1 88 ? 12.545 7.899 17.736 1.00 90.88 88 THR A O 1
ATOM 703 N N . GLN A 1 89 ? 13.183 6.505 16.093 1.00 91.62 89 GLN A N 1
ATOM 704 C CA . GLN A 1 89 ? 13.593 7.510 15.116 1.00 91.62 89 GLN A CA 1
ATOM 705 C C . GLN A 1 89 ? 13.170 7.080 13.709 1.00 91.62 89 GLN A C 1
ATOM 707 O O . GLN A 1 89 ? 13.080 5.884 13.418 1.00 91.62 89 GLN A O 1
ATOM 712 N N . VAL A 1 90 ? 12.904 8.068 12.856 1.00 95.06 90 VAL A N 1
ATOM 713 C CA . VAL A 1 90 ? 12.540 7.911 11.442 1.00 95.06 90 VAL A CA 1
ATOM 714 C C . VAL A 1 90 ? 13.202 9.010 10.613 1.00 95.06 90 VAL A C 1
ATOM 716 O O . VAL A 1 90 ? 13.530 10.071 11.142 1.00 95.06 90 VAL A O 1
ATOM 719 N N . ASP A 1 91 ? 13.377 8.749 9.321 1.00 94.06 91 ASP A N 1
ATOM 720 C CA . ASP A 1 91 ? 13.929 9.673 8.325 1.00 94.06 91 ASP A CA 1
ATOM 721 C C . ASP A 1 91 ? 13.042 9.625 7.058 1.00 94.06 91 ASP A C 1
ATOM 723 O O . ASP A 1 91 ? 11.922 9.124 7.108 1.00 94.06 91 ASP A O 1
ATOM 727 N N . TRP A 1 92 ? 13.479 10.149 5.913 1.00 95.75 92 TRP A N 1
ATOM 728 C CA . TRP A 1 92 ? 12.814 9.974 4.617 1.00 95.75 92 TRP A CA 1
ATOM 729 C C . TRP A 1 92 ? 11.434 10.658 4.514 1.00 95.75 92 TRP A C 1
ATOM 731 O O . TRP A 1 92 ? 10.465 10.101 3.989 1.00 95.75 92 TRP A O 1
ATOM 741 N N . ASN A 1 93 ? 11.359 11.897 5.027 1.00 96.62 93 ASN A N 1
ATOM 742 C CA . ASN A 1 93 ? 10.137 12.711 5.135 1.00 96.62 93 ASN A CA 1
ATOM 743 C C . ASN A 1 93 ? 9.019 12.000 5.924 1.00 96.62 93 ASN A C 1
ATOM 745 O O . ASN A 1 93 ? 7.847 11.992 5.536 1.00 96.62 93 ASN A O 1
ATOM 749 N N . THR A 1 94 ? 9.402 11.376 7.039 1.00 97.81 94 THR A N 1
ATOM 750 C CA . THR A 1 94 ? 8.528 10.506 7.829 1.00 97.81 94 THR A CA 1
ATOM 751 C C . THR A 1 94 ? 8.292 11.046 9.228 1.00 97.81 94 THR A C 1
ATOM 753 O O . THR A 1 94 ? 9.146 11.690 9.827 1.00 97.81 94 THR A O 1
ATOM 756 N N . GLU A 1 95 ? 7.123 10.738 9.771 1.00 97.38 95 GLU A N 1
ATOM 757 C CA . GLU A 1 95 ? 6.766 10.972 11.164 1.00 97.38 95 GLU A CA 1
ATOM 758 C C . GLU A 1 95 ? 6.234 9.687 11.802 1.00 97.38 95 GLU A C 1
ATOM 760 O O . GLU A 1 95 ? 5.553 8.890 11.154 1.00 97.38 95 GLU A O 1
ATOM 765 N N . LEU A 1 96 ? 6.552 9.465 13.075 1.00 96.88 96 LEU A N 1
ATOM 766 C CA . LEU A 1 96 ? 6.027 8.322 13.817 1.00 96.88 96 LEU A CA 1
ATOM 767 C C . LEU A 1 96 ? 4.595 8.601 14.274 1.00 96.88 96 LEU A C 1
ATOM 769 O O . LEU A 1 96 ? 4.343 9.572 14.983 1.00 96.88 96 LEU A O 1
ATOM 773 N N . LEU A 1 97 ? 3.673 7.706 13.924 1.00 95.06 97 LEU A N 1
ATOM 774 C CA . LEU A 1 97 ? 2.344 7.668 14.525 1.00 95.06 97 LEU A CA 1
ATOM 775 C C . LEU A 1 97 ? 2.397 6.846 15.804 1.00 95.06 97 LEU A C 1
ATOM 777 O O . LEU A 1 97 ? 2.684 5.647 15.780 1.00 95.06 97 LEU A O 1
ATOM 781 N N . THR A 1 98 ? 2.097 7.509 16.914 1.00 87.81 98 THR A N 1
ATOM 782 C CA . THR A 1 98 ? 2.076 6.923 18.252 1.00 87.81 98 THR A CA 1
ATOM 783 C C . THR A 1 98 ? 0.653 6.898 18.810 1.00 87.81 98 THR A C 1
ATOM 785 O O . THR A 1 98 ? -0.240 7.590 18.321 1.00 87.81 98 THR A O 1
ATOM 788 N N . GLY A 1 99 ? 0.436 6.081 19.842 1.00 89.81 99 GLY A N 1
ATOM 789 C CA . GLY A 1 99 ? -0.868 5.937 20.488 1.00 89.81 99 GLY A CA 1
ATOM 790 C C . GLY A 1 99 ? -1.783 4.917 19.809 1.00 89.81 99 GLY A C 1
ATOM 791 O O . GLY A 1 99 ? -1.322 3.973 19.167 1.00 89.81 99 GLY A O 1
ATOM 792 N N . ASP A 1 100 ? -3.091 5.085 20.013 1.00 95.50 100 ASP A N 1
ATOM 793 C CA . ASP A 1 100 ? -4.106 4.200 19.442 1.00 95.50 100 ASP A CA 1
ATOM 794 C C . ASP A 1 100 ? -4.201 4.370 17.919 1.00 95.50 100 ASP A C 1
ATOM 796 O O . ASP A 1 100 ? -4.378 5.478 17.409 1.00 95.50 100 ASP A O 1
ATOM 800 N N . LEU A 1 101 ? -4.113 3.252 17.191 1.00 96.19 101 LEU A N 1
ATOM 801 C CA . LEU A 1 101 ? -4.112 3.243 15.727 1.00 96.19 101 LEU A CA 1
ATOM 802 C C . LEU A 1 101 ? -5.393 3.855 15.146 1.00 96.19 101 LEU A C 1
ATOM 804 O O . LEU A 1 101 ? -5.329 4.626 14.186 1.00 96.19 101 LEU A O 1
ATOM 808 N N . GLY A 1 102 ? -6.550 3.502 15.711 1.00 97.19 102 GLY A N 1
ATOM 809 C CA . GLY A 1 102 ? -7.842 3.952 15.208 1.00 97.19 102 GLY A CA 1
ATOM 810 C C . GLY A 1 102 ? -8.015 5.457 15.375 1.00 97.19 102 GLY A C 1
ATOM 811 O O . GLY A 1 102 ? -8.368 6.154 14.419 1.00 97.19 102 GLY A O 1
ATOM 812 N N . ALA A 1 103 ? -7.701 5.969 16.564 1.00 97.19 103 ALA A N 1
ATOM 813 C CA . ALA A 1 103 ? -7.746 7.390 16.876 1.00 97.19 103 ALA A CA 1
ATOM 814 C C . ALA A 1 103 ? -6.760 8.197 16.019 1.00 97.19 103 ALA A C 1
ATOM 816 O O . ALA A 1 103 ? -7.162 9.181 15.395 1.00 97.19 103 ALA A O 1
ATOM 817 N N . ALA A 1 104 ? -5.502 7.754 15.924 1.00 97.12 104 ALA A N 1
ATOM 818 C CA . ALA A 1 104 ? -4.461 8.452 15.172 1.00 97.12 104 ALA A CA 1
ATOM 819 C C . ALA A 1 104 ? -4.811 8.570 13.679 1.00 97.12 104 ALA A C 1
ATOM 821 O O . ALA A 1 104 ? -4.751 9.655 13.097 1.00 97.12 104 ALA A O 1
ATOM 822 N N . VAL A 1 105 ? -5.250 7.475 13.049 1.00 97.69 105 VAL A N 1
ATOM 823 C CA . VAL A 1 105 ? -5.645 7.500 11.631 1.00 97.69 105 VAL A CA 1
ATOM 824 C C . VAL A 1 105 ? -6.928 8.303 11.423 1.00 97.69 105 VAL A C 1
ATOM 826 O O . VAL A 1 105 ? -7.028 9.044 10.446 1.00 97.69 105 VAL A O 1
ATOM 829 N N . THR A 1 106 ? -7.888 8.236 12.347 1.00 97.31 106 THR A N 1
ATOM 830 C CA . THR A 1 106 ? -9.103 9.065 12.282 1.00 97.31 106 THR A CA 1
ATOM 831 C C . THR A 1 106 ? -8.768 10.555 12.323 1.00 97.31 106 THR A C 1
ATOM 833 O O . THR A 1 106 ? -9.311 11.323 11.528 1.00 97.31 106 THR A O 1
ATOM 836 N N . GLN A 1 107 ? -7.831 10.966 13.178 1.00 96.44 107 GLN A N 1
ATOM 837 C CA . GLN A 1 107 ? -7.366 12.350 13.244 1.00 96.44 107 GLN A CA 1
ATOM 838 C C . GLN A 1 107 ? -6.726 12.795 11.921 1.00 96.44 107 GLN A C 1
ATOM 840 O O . GLN A 1 107 ? -7.066 13.858 11.399 1.00 96.44 107 GLN A O 1
ATOM 845 N N . LEU A 1 108 ? -5.868 11.960 11.322 1.00 97.19 108 LEU A N 1
ATOM 846 C CA . LEU A 1 108 ? -5.287 12.246 10.005 1.00 97.19 108 LEU A CA 1
ATOM 847 C C . LEU A 1 108 ? -6.355 12.382 8.912 1.00 97.19 108 LEU A C 1
ATOM 849 O O . LEU A 1 108 ? -6.239 13.251 8.045 1.00 97.19 108 LEU A O 1
ATOM 853 N N . LYS A 1 109 ? -7.399 11.544 8.950 1.00 97.25 109 LYS A N 1
ATOM 854 C CA . LYS A 1 109 ? -8.531 11.613 8.015 1.00 97.25 109 LYS A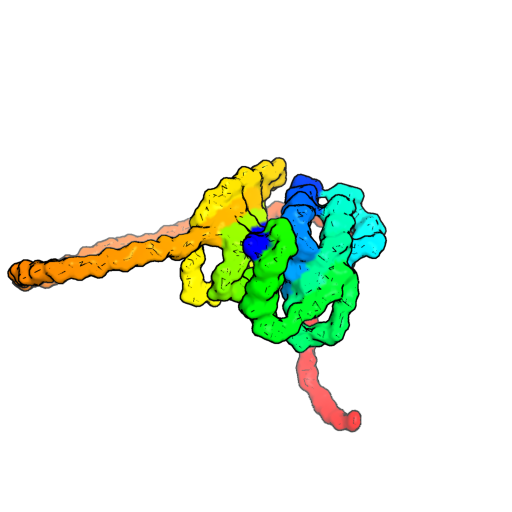 CA 1
ATOM 855 C C . LYS A 1 109 ? -9.349 12.899 8.188 1.00 97.25 109 LYS A C 1
ATOM 857 O O . LYS A 1 109 ? -9.912 13.399 7.214 1.00 97.25 109 LYS A O 1
ATOM 862 N N . GLN A 1 110 ? -9.449 13.442 9.400 1.00 97.00 110 GLN A N 1
ATOM 863 C CA . GLN A 1 110 ? -10.209 14.668 9.684 1.00 97.00 110 GLN A CA 1
ATOM 864 C C . GLN A 1 110 ? -9.491 15.950 9.244 1.00 97.00 110 GLN A C 1
ATOM 866 O O . GLN A 1 110 ? -10.161 16.951 8.988 1.00 97.00 110 GLN A O 1
ATOM 871 N N . ALA A 1 111 ? -8.164 15.920 9.109 1.00 95.12 111 ALA A N 1
ATOM 872 C CA . ALA A 1 111 ? -7.395 17.040 8.577 1.00 95.12 111 ALA A CA 1
ATOM 873 C C . ALA A 1 111 ? -7.803 17.384 7.124 1.00 95.12 111 ALA A C 1
ATOM 875 O O . ALA A 1 111 ? -8.229 16.498 6.373 1.00 95.12 111 ALA A O 1
ATOM 876 N N . PRO A 1 112 ? -7.674 18.654 6.694 1.00 94.19 112 PRO A N 1
ATOM 877 C CA . PRO A 1 112 ? -7.897 19.039 5.301 1.00 94.19 112 PRO A CA 1
ATOM 878 C C . PRO A 1 112 ? -6.853 18.396 4.372 1.00 94.19 112 PRO A C 1
ATOM 880 O O . PRO A 1 112 ? -5.700 18.217 4.760 1.00 94.19 112 PRO A O 1
ATOM 883 N N . GLY A 1 113 ? -7.254 18.044 3.147 1.00 94.06 113 GLY A N 1
ATOM 884 C CA . GLY A 1 113 ? -6.381 17.433 2.137 1.00 94.06 113 GLY A CA 1
ATOM 885 C C . GLY A 1 113 ? -7.148 16.570 1.130 1.00 94.06 113 GLY A C 1
ATOM 886 O O . GLY A 1 113 ? -8.366 16.407 1.242 1.00 94.06 113 GLY A O 1
ATOM 887 N N . ASN A 1 114 ? -6.429 15.991 0.170 1.00 93.25 114 ASN A N 1
ATOM 888 C CA . ASN A 1 114 ? -6.975 15.174 -0.916 1.00 93.25 114 ASN A CA 1
ATOM 889 C C . ASN A 1 114 ? -7.145 13.695 -0.547 1.00 93.25 114 ASN A C 1
ATOM 891 O O . ASN A 1 114 ? -8.048 13.023 -1.054 1.00 93.25 114 ASN A O 1
ATOM 895 N N . GLY A 1 115 ? -6.288 13.160 0.325 1.00 95.50 115 GLY A N 1
ATOM 896 C CA . GLY A 1 115 ? -6.346 11.748 0.695 1.00 95.50 115 GLY A CA 1
ATOM 897 C C . GLY A 1 115 ? -5.117 11.222 1.417 1.00 95.50 115 GLY A C 1
ATOM 898 O O . GLY A 1 115 ? -4.078 11.875 1.505 1.00 95.50 115 GLY A O 1
ATOM 899 N N . LEU A 1 116 ? -5.262 10.011 1.934 1.00 98.12 116 LEU A N 1
ATOM 900 C CA . LEU A 1 116 ? -4.216 9.212 2.553 1.00 98.12 116 LEU A CA 1
ATOM 901 C C . LEU A 1 116 ? -4.092 7.904 1.788 1.00 98.12 116 LEU A C 1
ATOM 903 O O . LEU A 1 116 ? -5.087 7.373 1.291 1.00 98.12 116 LEU A O 1
ATOM 907 N N . PHE A 1 117 ? -2.887 7.356 1.748 1.00 98.00 117 PHE A N 1
ATOM 908 C CA . PHE A 1 117 ? -2.647 6.054 1.149 1.00 98.00 117 PHE A CA 1
ATOM 909 C C . PHE A 1 117 ? -1.952 5.141 2.151 1.00 98.00 117 PHE A C 1
ATOM 911 O O . PHE A 1 117 ? -0.944 5.525 2.733 1.00 98.00 117 PHE A O 1
ATOM 918 N N . VAL A 1 118 ? -2.471 3.937 2.369 1.00 97.69 118 VAL A N 1
ATOM 919 C CA . VAL A 1 118 ? -1.854 2.947 3.253 1.00 97.69 118 VAL A CA 1
ATOM 920 C C . VAL A 1 118 ? -1.213 1.825 2.450 1.00 97.69 118 VAL A C 1
ATOM 922 O O . VAL A 1 118 ? -1.816 1.275 1.531 1.00 97.69 118 VAL A O 1
ATOM 925 N N . GLY A 1 119 ? 0.012 1.467 2.834 1.00 93.81 119 GLY A N 1
ATOM 926 C CA . GLY A 1 119 ? 0.731 0.317 2.301 1.00 93.81 119 GLY A CA 1
ATOM 927 C C . GLY A 1 119 ? 0.983 -0.758 3.356 1.00 93.81 119 GLY A C 1
ATOM 928 O O . GLY A 1 119 ? 1.217 -0.477 4.535 1.00 93.81 119 GLY A O 1
ATOM 929 N N . GLY A 1 120 ? 1.004 -2.008 2.897 1.00 92.62 120 GLY A N 1
ATOM 930 C CA . GLY A 1 120 ? 1.377 -3.167 3.701 1.00 92.62 120 GLY A CA 1
ATOM 931 C C . GLY A 1 120 ? 0.228 -4.037 4.171 1.00 92.62 120 GLY A C 1
ATOM 932 O O . GLY A 1 120 ? -0.897 -3.590 4.346 1.00 92.62 120 GLY A O 1
ATOM 933 N N . VAL A 1 121 ? 0.558 -5.302 4.421 1.00 93.19 121 VAL A N 1
ATOM 934 C CA . VAL A 1 121 ? -0.409 -6.368 4.711 1.00 93.19 121 VAL A CA 1
ATOM 935 C C . VAL A 1 121 ? -1.001 -6.222 6.114 1.00 93.19 121 VAL A C 1
ATOM 937 O O . VAL A 1 121 ? -2.206 -6.040 6.275 1.00 93.19 121 VAL A O 1
ATOM 940 N N . THR A 1 122 ? -0.151 -6.247 7.146 1.00 93.25 122 THR A N 1
ATOM 941 C CA . THR A 1 122 ? -0.591 -6.234 8.551 1.00 93.25 122 THR A CA 1
ATOM 942 C C . THR A 1 122 ? -1.367 -4.969 8.904 1.00 93.25 122 THR A C 1
ATOM 944 O O . THR A 1 122 ? -2.409 -5.042 9.553 1.00 93.25 122 THR A O 1
ATOM 947 N N . LEU A 1 123 ? -0.875 -3.810 8.456 1.00 95.50 123 LEU A N 1
ATOM 948 C CA . LEU A 1 123 ? -1.508 -2.528 8.745 1.00 95.50 123 LEU A CA 1
ATOM 949 C C . LEU A 1 123 ? -2.856 -2.395 8.024 1.00 95.50 123 LEU A C 1
ATOM 951 O O . LEU A 1 123 ? -3.837 -2.002 8.649 1.00 95.50 123 LEU A O 1
ATOM 955 N N . ALA A 1 124 ? -2.938 -2.778 6.746 1.00 95.88 124 ALA A N 1
ATOM 956 C CA . ALA A 1 124 ? -4.196 -2.726 6.006 1.00 95.88 124 ALA A CA 1
ATOM 957 C C . ALA A 1 124 ? -5.257 -3.673 6.577 1.00 95.88 124 ALA A C 1
ATOM 959 O O . ALA A 1 124 ? -6.428 -3.300 6.658 1.00 95.88 124 ALA A O 1
ATOM 960 N N . ARG A 1 125 ? -4.863 -4.869 7.036 1.00 95.50 125 ARG A N 1
ATOM 961 C CA . ARG A 1 125 ? -5.772 -5.781 7.743 1.00 95.50 125 ARG A CA 1
ATOM 962 C C . ARG A 1 125 ? -6.319 -5.141 9.020 1.00 95.50 125 ARG A C 1
ATOM 964 O O . ARG A 1 125 ? -7.531 -5.126 9.205 1.00 95.50 125 ARG A O 1
ATOM 971 N N . ALA A 1 126 ? -5.457 -4.570 9.864 1.00 95.44 126 ALA A N 1
ATOM 972 C CA . ALA A 1 126 ? -5.887 -3.907 11.098 1.00 95.44 126 ALA A CA 1
ATOM 973 C C . ALA A 1 126 ? -6.834 -2.723 10.824 1.00 95.44 126 ALA A C 1
ATOM 975 O O . ALA A 1 126 ? -7.862 -2.581 11.476 1.00 95.44 126 ALA A O 1
ATOM 976 N N . LEU A 1 127 ? -6.535 -1.901 9.817 1.00 96.56 127 LEU A N 1
ATOM 977 C CA . LEU A 1 127 ? -7.384 -0.766 9.441 1.00 96.56 127 LEU A CA 1
ATOM 978 C C . LEU A 1 127 ? -8.693 -1.189 8.767 1.00 96.56 127 LEU A C 1
ATOM 980 O O . LEU A 1 127 ? -9.673 -0.452 8.827 1.00 96.56 127 LEU A O 1
ATOM 984 N N . THR A 1 128 ? -8.724 -2.373 8.154 1.00 96.25 128 THR A N 1
ATOM 985 C CA . THR A 1 128 ? -9.954 -2.982 7.637 1.00 96.25 128 THR A CA 1
ATOM 986 C C . THR A 1 128 ? -10.867 -3.439 8.773 1.00 96.25 128 THR A C 1
ATOM 988 O O . THR A 1 128 ? -12.059 -3.157 8.720 1.00 96.25 128 THR A O 1
ATOM 991 N N . GLU A 1 129 ? -10.325 -4.061 9.827 1.00 94.81 129 GLU A N 1
ATOM 992 C CA . GLU A 1 129 ? -11.088 -4.417 11.043 1.00 94.81 129 GLU A CA 1
ATOM 993 C C . GLU A 1 129 ? -11.672 -3.189 11.746 1.00 94.81 129 GLU A C 1
ATOM 995 O O . GLU A 1 129 ? -12.789 -3.223 12.253 1.00 94.81 129 GLU A O 1
ATOM 1000 N N . LEU A 1 130 ? -10.926 -2.083 11.738 1.00 95.38 130 LEU A N 1
ATOM 1001 C CA . LEU A 1 130 ? -11.374 -0.793 12.265 1.00 95.38 130 LEU A CA 1
ATOM 1002 C C . LEU A 1 130 ? -12.317 -0.043 11.310 1.00 95.38 130 LEU A C 1
ATOM 1004 O O . LEU A 1 130 ? -12.755 1.058 11.629 1.00 95.38 130 LEU A O 1
ATOM 1008 N N . GLU A 1 131 ? -12.614 -0.608 10.136 1.00 94.75 131 GLU A N 1
ATOM 1009 C CA . GLU A 1 131 ? -13.459 -0.008 9.100 1.00 94.75 131 GLU A CA 1
ATOM 1010 C C . GLU A 1 131 ? -12.984 1.374 8.598 1.00 94.75 131 GLU A C 1
ATOM 1012 O O . GLU A 1 131 ? -13.782 2.215 8.168 1.00 94.75 131 GLU A O 1
ATOM 1017 N N . LEU A 1 132 ? -11.671 1.620 8.634 1.00 96.38 132 LEU A N 1
ATOM 1018 C CA . LEU A 1 132 ? -11.080 2.925 8.326 1.00 96.38 132 LEU A CA 1
ATOM 1019 C C . LEU A 1 132 ? -10.660 3.098 6.866 1.00 96.38 132 LEU A C 1
ATOM 1021 O O . LEU A 1 132 ? -10.475 4.241 6.446 1.00 96.38 132 LEU A O 1
ATOM 1025 N N . ILE A 1 133 ? -10.507 2.018 6.100 1.00 97.31 133 ILE A N 1
ATOM 1026 C CA . ILE A 1 133 ? -10.180 2.091 4.669 1.00 97.31 133 ILE A CA 1
ATOM 1027 C C . ILE A 1 133 ? -11.462 2.356 3.873 1.00 97.31 133 ILE A C 1
ATOM 1029 O O . ILE A 1 133 ? -12.459 1.642 4.006 1.00 97.31 133 ILE A O 1
ATOM 1033 N N . ASP A 1 134 ? -11.430 3.398 3.045 1.00 96.31 134 ASP A N 1
ATOM 1034 C CA . ASP A 1 134 ? -12.570 3.823 2.232 1.00 96.31 134 ASP A CA 1
ATOM 1035 C C . ASP A 1 134 ? -12.523 3.195 0.832 1.00 96.31 134 ASP A C 1
ATOM 1037 O O . ASP A 1 134 ? -13.556 2.777 0.303 1.00 96.31 134 ASP A O 1
ATOM 1041 N N . GLU A 1 135 ? -11.322 3.085 0.255 1.00 97.19 135 GLU A N 1
ATOM 1042 C CA . GLU A 1 135 ? -11.086 2.532 -1.081 1.00 97.19 135 GLU A CA 1
ATOM 1043 C C . GLU A 1 135 ? -9.998 1.458 -1.059 1.00 97.19 135 GLU A C 1
ATOM 1045 O O . GLU A 1 135 ? -8.940 1.627 -0.450 1.00 97.19 135 GLU A O 1
ATOM 1050 N N . TYR A 1 136 ? -10.253 0.379 -1.788 1.00 97.94 136 TYR A N 1
ATOM 1051 C CA . TYR A 1 136 ? -9.349 -0.742 -1.981 1.00 97.94 136 TYR A CA 1
ATOM 1052 C C . TYR A 1 136 ? -9.034 -0.868 -3.461 1.00 97.94 136 TYR A C 1
ATOM 1054 O O . TYR A 1 136 ? -9.937 -0.848 -4.292 1.00 97.94 136 TYR A O 1
ATOM 1062 N N . GLU A 1 137 ? -7.773 -1.068 -3.789 1.00 98.12 137 GLU A N 1
ATOM 1063 C CA . GLU A 1 137 ? -7.329 -1.439 -5.115 1.00 98.12 137 GLU A CA 1
ATOM 1064 C C . GLU A 1 137 ? -6.540 -2.744 -5.033 1.00 98.12 137 GLU A C 1
ATOM 1066 O O . GLU A 1 137 ? -5.593 -2.887 -4.258 1.00 98.12 137 GLU A O 1
ATOM 1071 N N . PHE A 1 138 ? -6.956 -3.718 -5.833 1.00 98.06 138 PHE A N 1
ATOM 1072 C CA . PHE A 1 138 ? -6.254 -4.982 -5.985 1.00 98.06 138 PHE A CA 1
ATOM 1073 C C . PHE A 1 138 ? -5.657 -5.023 -7.381 1.00 98.06 138 PHE A C 1
ATOM 1075 O O . PHE A 1 138 ? -6.393 -5.040 -8.370 1.00 98.06 138 PHE A O 1
ATOM 1082 N N . VAL A 1 139 ? -4.327 -5.025 -7.445 1.00 97.75 139 VAL A N 1
ATOM 1083 C CA . VAL A 1 139 ? -3.554 -5.198 -8.675 1.00 97.75 139 VAL A CA 1
ATOM 1084 C C . VAL A 1 139 ? -3.322 -6.696 -8.843 1.00 97.75 139 VAL A C 1
ATOM 1086 O O . VAL A 1 139 ? -2.421 -7.270 -8.231 1.00 97.75 139 VAL A O 1
ATOM 1089 N N . VAL A 1 140 ? -4.220 -7.343 -9.585 1.00 97.75 140 VAL A N 1
ATOM 1090 C CA . VAL A 1 140 ? -4.307 -8.800 -9.711 1.00 97.75 140 VAL A CA 1
ATOM 1091 C C . VAL A 1 140 ? -3.394 -9.280 -10.832 1.00 97.75 140 VAL A C 1
ATOM 1093 O O . VAL A 1 140 ? -3.637 -8.995 -12.005 1.00 97.75 140 VAL A O 1
ATOM 1096 N N . HIS A 1 141 ? -2.355 -10.024 -10.469 1.00 97.56 141 HIS A N 1
ATOM 1097 C CA . HIS A 1 141 ? -1.411 -10.637 -11.398 1.00 97.56 141 HIS A CA 1
ATOM 1098 C C . HIS A 1 141 ? -1.936 -11.994 -11.877 1.00 97.56 141 HIS A C 1
ATOM 1100 O O . HIS A 1 141 ? -2.426 -12.762 -11.045 1.00 97.56 141 HIS A O 1
ATOM 1106 N N . PRO A 1 142 ? -1.795 -12.339 -13.173 1.00 96.31 142 PRO A N 1
ATOM 1107 C CA . PRO A 1 142 ? -2.287 -13.593 -13.749 1.00 96.31 142 PRO A CA 1
ATOM 1108 C C . PRO A 1 142 ? -1.377 -14.787 -13.398 1.00 96.31 142 PRO A C 1
ATOM 1110 O O . PRO A 1 142 ? -0.865 -15.489 -14.266 1.00 96.31 142 PRO A O 1
ATOM 1113 N N . VAL A 1 143 ? -1.148 -15.012 -12.104 1.00 95.88 143 VAL A N 1
ATOM 1114 C CA . VAL A 1 143 ? -0.286 -16.066 -11.561 1.00 95.88 143 VAL A CA 1
ATOM 1115 C C . VAL A 1 143 ? -0.964 -16.733 -10.370 1.00 95.88 143 VAL A C 1
ATOM 1117 O O . VAL A 1 143 ? -1.643 -16.067 -9.591 1.00 95.88 143 VAL A O 1
ATOM 1120 N N . ILE A 1 144 ? -0.772 -18.044 -10.233 1.00 96.56 144 ILE A N 1
ATOM 1121 C CA . ILE A 1 144 ? -1.146 -18.822 -9.047 1.00 96.56 144 ILE A CA 1
ATOM 1122 C C . ILE A 1 144 ? 0.147 -19.139 -8.301 1.00 96.56 144 ILE A C 1
ATOM 1124 O O . ILE A 1 144 ? 1.035 -19.789 -8.853 1.00 96.56 144 ILE A O 1
ATOM 1128 N N . VAL A 1 145 ? 0.276 -18.654 -7.067 1.00 96.75 145 VAL A N 1
ATOM 1129 C CA . VAL A 1 145 ? 1.519 -18.754 -6.288 1.00 96.75 145 VAL A CA 1
ATOM 1130 C C . VAL A 1 145 ? 1.544 -20.032 -5.448 1.00 96.75 145 VAL A C 1
ATOM 1132 O O . VAL A 1 145 ? 2.600 -20.638 -5.278 1.00 96.75 145 VAL A O 1
ATOM 1135 N N . GLY A 1 146 ? 0.401 -20.460 -4.915 1.00 94.75 146 GLY A N 1
ATOM 1136 C CA . GLY A 1 146 ? 0.218 -21.692 -4.144 1.00 94.75 146 GLY A CA 1
ATOM 1137 C C . GLY A 1 146 ? 0.791 -21.664 -2.723 1.00 94.75 146 GLY A C 1
ATOM 1138 O O . GLY A 1 146 ? 0.725 -22.665 -2.014 1.00 94.75 146 GLY A O 1
ATOM 1139 N N . HIS A 1 147 ? 1.384 -20.546 -2.297 1.00 91.88 147 HIS A N 1
ATOM 1140 C CA . HIS A 1 147 ? 1.998 -20.373 -0.980 1.00 91.88 147 HIS A CA 1
ATOM 1141 C C . HIS A 1 147 ? 2.103 -18.887 -0.617 1.00 91.88 147 HIS A C 1
ATOM 1143 O O . HIS A 1 147 ? 1.841 -18.015 -1.441 1.00 91.88 147 HIS A O 1
ATOM 1149 N N . GLY A 1 148 ? 2.537 -18.597 0.610 1.00 90.38 148 GLY A N 1
ATOM 1150 C CA . GLY A 1 148 ? 2.767 -17.233 1.079 1.00 90.38 148 GLY A CA 1
ATOM 1151 C C . GLY A 1 148 ? 1.571 -16.622 1.816 1.00 90.38 148 GLY A C 1
ATOM 1152 O O . GLY A 1 148 ? 0.564 -17.291 2.061 1.00 90.38 148 GLY A O 1
ATOM 1153 N N . PRO A 1 149 ? 1.705 -15.363 2.257 1.00 91.75 149 PRO A N 1
ATOM 1154 C CA . PRO A 1 149 ? 0.683 -14.702 3.049 1.00 91.75 149 PRO A CA 1
ATOM 1155 C C . PRO A 1 149 ? -0.531 -14.343 2.192 1.00 91.75 149 PRO A C 1
ATOM 1157 O O . PRO A 1 149 ? -0.390 -13.817 1.089 1.00 91.75 149 PRO A O 1
ATOM 1160 N N . THR A 1 150 ? -1.722 -14.539 2.752 1.00 92.06 150 THR A N 1
ATOM 1161 C CA . THR A 1 150 ? -2.984 -14.041 2.200 1.00 92.06 150 THR A CA 1
ATOM 1162 C C . THR A 1 150 ? -3.447 -12.822 2.996 1.00 92.06 150 THR A C 1
ATOM 1164 O O . THR A 1 150 ? -3.390 -12.793 4.227 1.00 92.06 150 THR A O 1
ATOM 1167 N N . LEU A 1 151 ? -3.874 -11.774 2.293 1.00 88.50 151 LEU A N 1
ATOM 1168 C CA . LEU A 1 151 ? -4.017 -10.427 2.860 1.00 88.50 151 LEU A CA 1
ATOM 1169 C C . LEU A 1 151 ? -4.999 -10.317 4.036 1.00 88.50 151 LEU A C 1
ATOM 1171 O O . LEU A 1 151 ? -4.703 -9.676 5.044 1.00 88.50 151 LEU A O 1
ATOM 1175 N N . PHE A 1 152 ? -6.173 -10.928 3.897 1.00 91.62 152 PHE A N 1
ATOM 1176 C CA . PHE A 1 152 ? -7.289 -10.778 4.833 1.00 91.62 152 PHE A CA 1
ATOM 1177 C C . PHE A 1 152 ? -7.638 -12.080 5.562 1.00 91.62 152 PHE A C 1
ATOM 1179 O O . PHE A 1 152 ? -8.743 -12.232 6.085 1.00 91.62 152 PHE A O 1
ATOM 1186 N N . ALA A 1 153 ? -6.699 -13.027 5.629 1.00 89.38 153 ALA A N 1
ATOM 1187 C CA . ALA A 1 153 ? -6.884 -14.207 6.462 1.00 89.38 153 ALA A CA 1
ATOM 1188 C C . ALA A 1 153 ? -7.039 -13.806 7.937 1.00 89.38 153 ALA A C 1
ATOM 1190 O O . ALA A 1 153 ? -6.219 -13.075 8.500 1.00 89.38 153 ALA A O 1
ATOM 1191 N N . GLY A 1 154 ? -8.107 -14.306 8.562 1.00 88.12 154 GLY A N 1
ATOM 1192 C CA . GLY A 1 154 ? -8.423 -14.030 9.961 1.00 88.12 154 GLY A CA 1
ATOM 1193 C C . GLY A 1 154 ? -9.088 -12.676 10.207 1.00 88.12 154 GLY A C 1
ATOM 1194 O O . GLY A 1 154 ? -8.900 -12.130 11.296 1.00 88.12 154 GLY A O 1
ATOM 1195 N N . LEU A 1 155 ? -9.814 -12.125 9.225 1.00 92.56 155 LEU A N 1
ATOM 1196 C CA . LEU A 1 155 ? -10.777 -11.057 9.502 1.00 92.56 155 LEU A CA 1
ATOM 1197 C C . LEU A 1 155 ? -11.923 -11.575 10.387 1.00 92.56 155 LEU A C 1
ATOM 1199 O O . LEU A 1 155 ? -12.433 -12.674 10.166 1.00 92.56 155 LEU A O 1
ATOM 1203 N N . THR A 1 156 ? -12.358 -10.773 11.357 1.00 92.94 156 THR A N 1
ATOM 1204 C CA . THR A 1 156 ? -13.461 -11.114 12.270 1.00 92.94 156 THR A CA 1
ATOM 1205 C C . THR A 1 156 ? -14.838 -10.869 11.658 1.00 92.94 156 THR A C 1
ATOM 1207 O O . THR A 1 156 ? -15.833 -11.441 12.107 1.00 92.94 156 THR A O 1
ATOM 1210 N N . ARG A 1 157 ? -14.912 -10.020 10.626 1.00 88.69 157 ARG A N 1
ATOM 1211 C CA . ARG A 1 157 ? -16.153 -9.618 9.957 1.00 88.69 157 ARG A CA 1
ATOM 1212 C C . ARG A 1 157 ? -15.979 -9.645 8.446 1.00 88.69 157 ARG A C 1
ATOM 1214 O O . ARG A 1 157 ? -14.930 -9.287 7.916 1.00 88.69 157 ARG A O 1
ATOM 1221 N N . GLN A 1 158 ? -17.044 -10.024 7.748 1.00 91.19 158 GLN A N 1
ATOM 1222 C CA . GLN A 1 158 ? -17.095 -9.908 6.297 1.00 91.19 158 GLN A CA 1
ATOM 1223 C C . GLN A 1 158 ? -17.208 -8.434 5.892 1.00 91.19 158 GLN A C 1
ATOM 1225 O O . GLN A 1 158 ? -18.099 -7.721 6.354 1.00 91.19 158 GLN A O 1
ATOM 1230 N N . VAL A 1 159 ? -16.345 -8.000 4.975 1.00 91.56 159 VAL A N 1
ATOM 1231 C CA . VAL A 1 159 ? -16.395 -6.662 4.379 1.00 91.56 159 VAL A CA 1
ATOM 1232 C C . VAL A 1 159 ? -17.049 -6.758 3.008 1.00 91.56 159 VAL A C 1
ATOM 1234 O O . VAL A 1 159 ? -16.601 -7.510 2.146 1.00 91.56 159 VAL A O 1
ATOM 1237 N N . THR A 1 160 ? -18.129 -6.003 2.804 1.00 93.69 160 THR A N 1
ATOM 1238 C CA . THR A 1 160 ? -18.791 -5.914 1.498 1.00 93.69 160 THR A CA 1
ATOM 1239 C C . THR A 1 160 ? -18.255 -4.713 0.732 1.00 93.69 160 THR A C 1
ATOM 1241 O O . THR A 1 160 ? -18.292 -3.580 1.218 1.00 93.69 160 THR A O 1
ATOM 1244 N N . LEU A 1 161 ? -17.779 -4.967 -0.482 1.00 95.81 161 LEU A N 1
ATOM 1245 C CA . LEU A 1 161 ? -17.191 -3.968 -1.360 1.00 95.81 161 LEU A CA 1
ATOM 1246 C C . LEU A 1 161 ? -18.094 -3.712 -2.570 1.00 95.81 161 LEU A C 1
ATOM 1248 O O . LEU A 1 161 ? -18.834 -4.585 -3.022 1.00 95.81 161 LEU A O 1
ATOM 1252 N N . GLU A 1 162 ? -18.039 -2.497 -3.094 1.00 97.19 162 GLU A N 1
ATOM 1253 C CA . GLU A 1 162 ? -18.700 -2.101 -4.333 1.00 97.19 162 GLU A CA 1
ATOM 1254 C C . GLU A 1 162 ? -17.641 -1.763 -5.376 1.00 97.19 162 GLU A C 1
ATOM 1256 O O . GLU A 1 162 ? -16.709 -1.017 -5.081 1.00 97.19 162 GLU A O 1
ATOM 1261 N N . SER A 1 163 ? -17.769 -2.330 -6.576 1.00 97.44 163 SER A N 1
ATOM 1262 C CA . SER A 1 163 ? -16.834 -2.070 -7.673 1.00 97.44 163 SER A CA 1
ATOM 1263 C C . SER A 1 163 ? -16.934 -0.616 -8.130 1.00 97.44 163 SER A C 1
ATOM 1265 O O . SER A 1 163 ? -18.032 -0.084 -8.278 1.00 97.44 163 SER A O 1
ATOM 1267 N N . VAL A 1 164 ? -15.779 0.017 -8.330 1.00 97.12 164 VAL A N 1
ATOM 1268 C CA . VAL A 1 164 ? -15.653 1.419 -8.747 1.00 97.12 164 VAL A CA 1
ATOM 1269 C C . VAL A 1 164 ? -15.061 1.504 -10.147 1.00 97.12 164 VAL A C 1
ATOM 1271 O O . VAL A 1 164 ? -15.614 2.180 -11.008 1.00 97.12 164 VAL A O 1
ATOM 1274 N N . SER A 1 165 ? -13.939 0.828 -10.385 1.00 97.06 165 SER A N 1
ATOM 1275 C CA . SER A 1 165 ? -13.271 0.845 -11.685 1.00 97.06 165 SER A CA 1
ATOM 1276 C C . SER A 1 165 ? -12.402 -0.390 -11.894 1.00 97.06 165 SER A C 1
ATOM 1278 O O . SER A 1 165 ? -12.083 -1.128 -10.957 1.00 97.06 165 SER A O 1
ATOM 1280 N N . ARG A 1 166 ? -12.024 -0.613 -13.153 1.00 97.94 166 ARG A N 1
ATOM 1281 C CA . ARG A 1 166 ? -11.109 -1.667 -13.576 1.00 97.94 166 ARG A CA 1
ATOM 1282 C C . ARG A 1 166 ? -10.201 -1.131 -14.678 1.00 97.94 166 ARG A C 1
ATOM 1284 O O . ARG A 1 166 ? -10.691 -0.502 -15.610 1.00 97.94 166 ARG A O 1
ATOM 1291 N N . VAL A 1 167 ? -8.910 -1.414 -14.567 1.00 97.69 167 VAL A N 1
ATOM 1292 C CA . VAL A 1 167 ? -7.886 -1.131 -15.575 1.00 97.69 167 VAL A CA 1
ATOM 1293 C C . VAL A 1 167 ? -7.185 -2.442 -15.906 1.00 97.69 167 VAL A C 1
ATOM 1295 O O . VAL A 1 167 ? -6.856 -3.213 -15.005 1.00 97.69 167 VAL A O 1
ATOM 1298 N N . GLU A 1 168 ? -6.994 -2.708 -17.192 1.00 97.88 168 GLU A N 1
ATOM 1299 C CA . GLU A 1 168 ? -6.265 -3.872 -17.691 1.00 97.88 168 GLU A CA 1
ATOM 1300 C C . GLU A 1 168 ? -4.975 -3.400 -18.357 1.00 97.88 168 GLU A C 1
ATOM 1302 O O . GLU A 1 168 ? -4.997 -2.493 -19.190 1.00 97.88 168 GLU A O 1
ATOM 1307 N N . PHE A 1 169 ? -3.859 -3.994 -17.947 1.00 97.31 169 PHE A N 1
ATOM 1308 C CA . PHE A 1 169 ? -2.524 -3.676 -18.440 1.00 97.31 169 PHE A CA 1
ATOM 1309 C C . PHE A 1 169 ? -2.109 -4.650 -19.537 1.00 97.31 169 PHE A C 1
ATOM 1311 O O . PHE A 1 169 ? -2.604 -5.778 -19.609 1.00 97.31 169 PHE A O 1
ATOM 1318 N N . ARG A 1 170 ? -1.130 -4.264 -20.362 1.00 95.75 170 ARG A N 1
ATOM 1319 C CA . ARG A 1 170 ? -0.631 -5.136 -21.447 1.00 95.75 170 ARG A CA 1
ATOM 1320 C C . ARG A 1 170 ? -0.019 -6.441 -20.942 1.00 95.75 170 ARG A C 1
ATOM 1322 O O . ARG A 1 170 ? 0.011 -7.420 -21.680 1.00 95.75 170 ARG A O 1
ATOM 1329 N N . SER A 1 171 ? 0.453 -6.462 -19.698 1.00 94.75 171 SER A N 1
ATOM 1330 C CA . SER A 1 171 ? 0.974 -7.652 -19.021 1.00 94.75 171 SER A CA 1
ATOM 1331 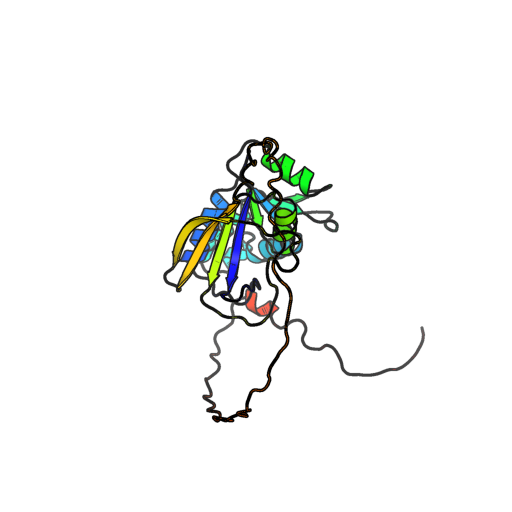C C . SER A 1 171 ? -0.113 -8.661 -18.615 1.00 94.75 171 SER A C 1
ATOM 1333 O O . SER A 1 171 ? 0.210 -9.726 -18.094 1.00 94.75 171 SER A O 1
ATOM 1335 N N . GLY A 1 172 ? -1.397 -8.352 -18.839 1.00 96.12 172 GLY A N 1
ATOM 1336 C CA . GLY A 1 172 ? -2.535 -9.156 -18.380 1.00 96.12 172 GLY A CA 1
ATOM 1337 C C . GLY A 1 172 ? -2.870 -8.946 -16.900 1.00 96.12 172 GLY A C 1
ATOM 1338 O O . GLY A 1 172 ? -3.784 -9.579 -16.374 1.00 96.12 172 GLY A O 1
ATOM 1339 N N . VAL A 1 173 ? -2.140 -8.057 -16.220 1.00 98.12 173 VAL A N 1
ATOM 1340 C CA . VAL A 1 173 ? -2.464 -7.610 -14.865 1.00 98.12 173 VAL A CA 1
ATOM 1341 C C . VAL A 1 173 ? -3.741 -6.775 -14.907 1.00 98.12 173 VAL A C 1
ATOM 1343 O O . VAL A 1 173 ? -3.969 -5.998 -15.836 1.00 98.12 173 VAL A O 1
ATOM 1346 N N . VAL A 1 174 ? -4.577 -6.914 -13.881 1.00 98.12 174 VAL A N 1
ATOM 1347 C CA . VAL A 1 174 ? -5.827 -6.164 -13.762 1.00 98.12 174 VAL A CA 1
ATOM 1348 C C . VAL A 1 174 ? -5.854 -5.419 -12.433 1.00 98.12 174 VAL A C 1
ATOM 1350 O O . VAL A 1 174 ? -5.942 -6.038 -11.375 1.00 98.12 174 VAL A O 1
ATOM 1353 N N . ALA A 1 175 ? -5.846 -4.088 -12.472 1.00 98.19 175 ALA A N 1
ATOM 1354 C CA . ALA A 1 175 ? -6.153 -3.276 -11.299 1.00 98.19 175 ALA A CA 1
ATOM 1355 C C . ALA A 1 175 ? -7.669 -3.127 -11.165 1.00 98.19 175 ALA A C 1
ATOM 1357 O O . ALA A 1 175 ? -8.343 -2.617 -12.059 1.00 98.19 175 ALA A O 1
ATOM 1358 N N . THR A 1 176 ? -8.221 -3.563 -10.038 1.00 98.44 176 THR A N 1
ATOM 1359 C CA . THR A 1 176 ? -9.642 -3.396 -9.712 1.00 98.44 176 THR A CA 1
ATOM 1360 C C . THR A 1 176 ? -9.785 -2.533 -8.473 1.00 98.44 176 THR A C 1
ATOM 1362 O O . THR A 1 176 ? -9.217 -2.850 -7.429 1.00 98.44 176 THR A O 1
ATOM 1365 N N . ARG A 1 177 ? -10.545 -1.441 -8.583 1.00 98.31 177 ARG A N 1
ATOM 1366 C CA . ARG A 1 177 ? -10.840 -0.545 -7.468 1.00 98.31 177 ARG A CA 1
ATOM 1367 C C . ARG A 1 177 ? -12.239 -0.794 -6.940 1.00 98.31 177 ARG A C 1
ATOM 1369 O O . ARG A 1 177 ? -13.197 -0.955 -7.699 1.00 98.31 177 ARG A O 1
ATOM 1376 N N . TYR A 1 178 ? -12.350 -0.752 -5.625 1.00 98.19 178 TYR A N 1
ATOM 1377 C CA . TYR A 1 178 ? -13.582 -0.903 -4.888 1.00 98.19 178 TYR A CA 1
ATOM 1378 C C . TYR A 1 178 ? -13.688 0.166 -3.811 1.00 98.19 178 TYR A C 1
ATOM 1380 O O . TYR A 1 178 ? -12.682 0.586 -3.243 1.00 98.19 178 TYR A O 1
ATOM 1388 N N . ARG A 1 179 ? -14.915 0.548 -3.466 1.00 96.69 179 ARG A N 1
ATOM 1389 C CA . ARG A 1 179 ? -15.192 1.288 -2.233 1.00 96.69 179 ARG A CA 1
ATOM 1390 C C . ARG A 1 179 ? -15.823 0.371 -1.204 1.00 96.69 179 ARG A C 1
ATOM 1392 O O . ARG A 1 179 ? -16.564 -0.555 -1.553 1.00 96.69 179 ARG A O 1
ATOM 1399 N N . ARG A 1 180 ? -15.590 0.661 0.072 1.00 91.19 180 ARG A N 1
ATOM 1400 C CA . ARG A 1 180 ? -16.360 0.037 1.147 1.00 91.19 180 ARG A CA 1
ATOM 1401 C C . ARG A 1 180 ? -17.830 0.412 0.979 1.00 91.19 180 ARG A C 1
ATOM 1403 O O . ARG A 1 180 ? -18.171 1.594 0.924 1.00 91.19 180 ARG A O 1
ATOM 1410 N N . ARG A 1 181 ? -18.717 -0.584 0.905 1.00 85.19 181 ARG A N 1
ATOM 1411 C CA . ARG A 1 181 ? -20.155 -0.320 0.954 1.00 85.19 181 ARG A CA 1
ATOM 1412 C C . ARG A 1 181 ? -20.475 0.101 2.384 1.00 85.19 181 ARG A C 1
ATOM 1414 O O . ARG A 1 181 ? -20.274 -0.683 3.310 1.00 85.19 181 ARG A O 1
ATOM 1421 N N . GLY A 1 182 ? -20.934 1.338 2.574 1.00 68.88 182 GLY A N 1
ATOM 1422 C CA . GLY A 1 182 ? -21.469 1.749 3.869 1.00 68.88 182 GLY A CA 1
ATOM 1423 C C . GLY A 1 182 ? -22.566 0.770 4.283 1.00 68.88 182 GLY A C 1
ATOM 1424 O O . GLY A 1 182 ? -23.332 0.317 3.430 1.00 68.88 182 GLY A O 1
ATOM 1425 N N . ILE A 1 183 ? -22.632 0.410 5.566 1.00 53.59 183 ILE A N 1
ATOM 1426 C CA . ILE A 1 183 ? -23.776 -0.346 6.079 1.00 53.59 183 ILE A CA 1
ATOM 1427 C C . ILE A 1 183 ? -25.009 0.482 5.699 1.00 53.59 183 ILE A C 1
ATOM 1429 O O . ILE A 1 183 ? -25.065 1.653 6.092 1.00 53.59 183 ILE A O 1
ATOM 1433 N N . PRO A 1 184 ? -25.973 -0.051 4.920 1.00 45.41 184 PRO A N 1
ATOM 1434 C CA . PRO A 1 184 ? -27.252 0.615 4.792 1.00 45.41 184 PRO A CA 1
ATOM 1435 C C . PRO A 1 184 ? -27.738 0.764 6.222 1.00 45.41 184 PRO A C 1
ATOM 1437 O O . PRO A 1 184 ? -27.944 -0.247 6.896 1.00 45.41 184 PRO A O 1
ATOM 1440 N N . VAL A 1 185 ? -27.838 1.998 6.723 1.00 41.75 185 VAL A N 1
ATOM 1441 C CA . VAL A 1 185 ? -28.564 2.241 7.964 1.00 41.75 185 VAL A CA 1
ATOM 1442 C C . VAL A 1 185 ? -29.929 1.665 7.660 1.00 41.75 185 VAL A C 1
ATOM 1444 O O . VAL A 1 185 ? -30.662 2.242 6.859 1.00 41.75 185 VAL A O 1
ATOM 1447 N N . ALA A 1 186 ? -30.212 0.470 8.182 1.00 45.91 186 ALA A N 1
ATOM 1448 C CA . ALA A 1 186 ? -31.535 -0.093 8.112 1.00 45.91 186 ALA A CA 1
ATOM 1449 C C . ALA A 1 186 ? -32.389 1.003 8.724 1.00 45.91 186 ALA A C 1
ATOM 1451 O O . ALA A 1 186 ? -32.267 1.304 9.917 1.00 45.91 186 ALA A O 1
ATOM 1452 N N . SER A 1 187 ? -33.151 1.694 7.875 1.00 37.25 187 SER A N 1
ATOM 1453 C CA . SER A 1 187 ? -34.205 2.567 8.332 1.00 37.25 187 SER A CA 1
ATOM 1454 C C . SER A 1 187 ? -34.931 1.729 9.361 1.00 37.25 187 SER A C 1
ATOM 1456 O O . SER A 1 187 ? -35.282 0.575 9.108 1.00 37.25 187 SER A O 1
ATOM 1458 N N . ARG A 1 188 ? -34.986 2.259 10.579 1.00 42.91 188 ARG A N 1
ATOM 1459 C CA . ARG A 1 188 ? -35.582 1.623 11.742 1.00 42.91 188 ARG A CA 1
ATOM 1460 C C . ARG A 1 188 ? -37.085 1.536 11.487 1.00 42.91 188 ARG A C 1
ATOM 1462 O O . ARG A 1 188 ? -37.875 2.232 12.108 1.00 42.91 188 ARG A O 1
ATOM 1469 N N . VAL A 1 189 ? -37.484 0.724 10.517 1.00 46.06 189 VAL A N 1
ATOM 1470 C CA . VAL A 1 189 ? -38.839 0.259 10.338 1.00 46.06 189 VAL A CA 1
ATOM 1471 C C . VAL A 1 189 ? -38.982 -0.761 11.447 1.00 46.06 189 VAL A C 1
ATOM 1473 O O . VAL A 1 189 ? -38.578 -1.915 11.320 1.00 46.06 189 VAL A O 1
ATOM 1476 N N . MET A 1 190 ? -39.471 -0.292 12.596 1.00 36.66 190 MET A N 1
ATOM 1477 C CA . MET A 1 190 ? -40.029 -1.203 13.581 1.00 36.66 190 MET A CA 1
ATOM 1478 C C . MET A 1 190 ? -41.040 -2.071 12.828 1.00 36.66 190 MET A C 1
ATOM 1480 O O . MET A 1 190 ? -41.923 -1.507 12.169 1.00 36.66 190 MET A O 1
ATOM 1484 N N . PRO A 1 191 ? -40.946 -3.407 12.882 1.00 40.47 191 PRO A N 1
ATOM 1485 C CA . PRO A 1 191 ? -42.052 -4.214 12.419 1.00 40.47 191 PRO A CA 1
ATOM 1486 C C . PRO A 1 191 ? -43.241 -3.830 13.302 1.00 40.47 191 PRO A C 1
ATOM 1488 O O . PRO A 1 191 ? -43.227 -4.043 14.516 1.00 40.47 191 PRO A O 1
ATOM 1491 N N . ARG A 1 192 ? -44.256 -3.189 12.709 1.00 44.00 192 ARG A N 1
ATOM 1492 C CA . ARG A 1 192 ? -45.575 -3.117 13.338 1.00 44.00 192 ARG A CA 1
ATOM 1493 C C . ARG A 1 192 ? -45.950 -4.548 13.695 1.00 44.00 192 ARG A C 1
ATOM 1495 O O . ARG A 1 192 ? -45.795 -5.436 12.856 1.00 44.00 192 ARG A O 1
ATOM 1502 N N . ALA A 1 193 ? -46.369 -4.737 14.945 1.00 42.41 193 ALA A N 1
ATOM 1503 C CA . ALA A 1 193 ? -46.767 -6.014 15.514 1.00 42.41 193 ALA A CA 1
ATOM 1504 C C . ALA A 1 193 ? -47.546 -6.832 14.478 1.00 42.41 193 ALA A C 1
ATOM 1506 O O . ALA A 1 193 ? -48.678 -6.501 14.130 1.00 42.41 193 ALA A O 1
ATOM 1507 N N . SER A 1 194 ? -46.897 -7.861 13.937 1.00 41.22 194 SER A N 1
ATOM 1508 C CA . SER A 1 194 ? -47.582 -8.851 13.128 1.00 41.22 194 SER A CA 1
ATOM 1509 C C . SER A 1 194 ? -48.342 -9.724 14.106 1.00 41.22 194 SER A C 1
ATOM 1511 O O . SER A 1 194 ? -47.744 -10.445 14.903 1.00 41.22 194 SER A O 1
ATOM 1513 N N . THR A 1 195 ? -49.664 -9.587 14.092 1.00 44.31 195 THR A N 1
ATOM 1514 C CA . THR A 1 195 ? -50.595 -10.531 14.698 1.00 44.31 195 THR A CA 1
ATOM 1515 C C . THR A 1 195 ? -50.144 -11.943 14.337 1.00 44.31 195 THR A C 1
ATOM 1517 O O . THR A 1 195 ? -50.112 -12.299 13.159 1.00 44.31 195 THR A O 1
ATOM 1520 N N . LEU A 1 196 ? -49.756 -12.726 15.347 1.00 39.00 196 LEU A N 1
ATOM 1521 C CA . LEU A 1 196 ? -49.492 -14.152 15.204 1.00 39.00 196 LEU A CA 1
ATOM 1522 C C . LEU A 1 196 ? -50.766 -14.826 14.679 1.00 39.00 196 LEU A C 1
ATOM 1524 O O . LEU A 1 196 ? -51.686 -15.116 15.441 1.00 39.00 196 LEU A O 1
ATOM 1528 N N . LEU A 1 197 ? -50.819 -15.089 13.375 1.00 44.47 197 LEU A N 1
ATOM 1529 C CA . LEU A 1 197 ? -51.657 -16.152 12.845 1.00 44.47 197 LEU A CA 1
ATOM 1530 C C . LEU A 1 197 ? -50.928 -17.460 13.147 1.00 44.47 197 LEU A C 1
ATOM 1532 O O . LEU A 1 197 ? -49.914 -17.780 12.529 1.00 44.47 197 LEU A O 1
ATOM 1536 N N . LEU A 1 198 ? -51.428 -18.176 14.156 1.00 39.91 198 LEU A N 1
ATOM 1537 C CA . LEU A 1 198 ? -51.057 -19.556 14.445 1.00 39.91 198 LEU A CA 1
ATOM 1538 C C . LEU A 1 198 ? -51.262 -20.386 13.166 1.0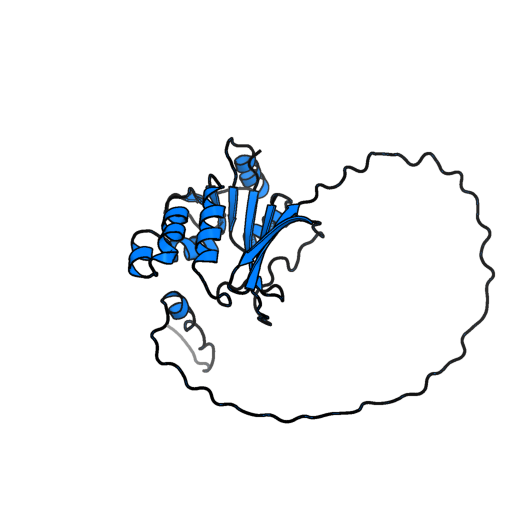0 39.91 198 LEU A C 1
ATOM 1540 O O . LEU A 1 198 ? -52.400 -20.651 12.777 1.00 39.91 198 LEU A O 1
ATOM 1544 N N . LEU A 1 199 ? -50.175 -20.799 12.512 1.00 43.00 199 LEU A N 1
ATOM 1545 C CA . LEU A 1 199 ? -50.253 -21.883 11.538 1.00 43.00 199 LEU A CA 1
ATOM 1546 C C . LEU A 1 199 ? -50.447 -23.210 12.295 1.00 43.00 199 LEU A C 1
ATOM 1548 O O . LEU A 1 199 ? -49.770 -23.432 13.304 1.00 43.00 199 LEU A O 1
ATOM 1552 N N . PRO A 1 200 ? -51.329 -24.108 11.824 1.00 43.47 200 PRO A N 1
ATOM 1553 C CA . PRO A 1 200 ? -51.447 -25.445 12.389 1.00 43.47 200 PRO A CA 1
ATOM 1554 C C . PRO A 1 200 ? -50.180 -26.277 12.108 1.00 43.47 200 PRO A C 1
ATOM 1556 O O . PRO A 1 200 ? -49.498 -26.050 11.104 1.00 43.47 200 PRO A O 1
ATOM 1559 N N . PRO A 1 201 ? -49.843 -27.242 12.984 1.00 48.53 201 PRO A N 1
ATOM 1560 C CA . PRO A 1 201 ? -48.622 -28.029 12.861 1.00 48.53 201 PRO A CA 1
ATOM 1561 C C . PRO A 1 201 ? -48.699 -29.003 11.672 1.00 48.53 201 PRO A C 1
ATOM 1563 O O . PRO A 1 201 ? -49.789 -29.474 11.336 1.00 48.53 201 PRO A O 1
ATOM 1566 N N . PRO A 1 202 ? -47.558 -29.363 11.055 1.00 50.50 202 PRO A N 1
ATOM 1567 C CA . PRO A 1 202 ? -47.538 -30.372 10.004 1.00 50.50 202 PRO A CA 1
ATOM 1568 C C . PRO A 1 202 ? -47.804 -31.776 10.580 1.00 50.50 202 PRO A C 1
ATOM 1570 O O . PRO A 1 202 ? -47.419 -32.060 11.723 1.00 50.50 202 PRO A O 1
ATOM 1573 N N . PRO A 1 203 ? -48.431 -32.683 9.808 1.00 46.69 203 PRO A N 1
ATOM 1574 C CA . PRO A 1 203 ? -48.634 -34.060 10.236 1.00 46.69 203 PRO A CA 1
ATOM 1575 C C . PRO A 1 203 ? -47.301 -34.819 10.318 1.00 46.69 203 PRO A C 1
ATOM 1577 O O . PRO A 1 203 ? -46.393 -34.627 9.509 1.00 46.69 203 PRO A O 1
ATOM 1580 N N . ARG A 1 204 ? -47.190 -35.693 11.325 1.00 43.56 204 ARG A N 1
ATOM 1581 C CA . ARG A 1 204 ? -46.038 -36.577 11.550 1.00 43.56 204 ARG A CA 1
ATOM 1582 C C . ARG A 1 204 ? -46.164 -37.894 10.776 1.00 43.56 204 ARG A C 1
ATOM 1584 O O . ARG A 1 204 ? -47.270 -38.408 10.626 1.00 43.56 204 ARG A O 1
ATOM 1591 N N . SER A 1 205 ? -44.986 -38.491 10.538 1.00 43.69 205 SER A N 1
ATOM 1592 C CA . SER A 1 205 ? -44.679 -39.927 10.316 1.00 43.69 205 SER A CA 1
ATOM 1593 C C . SER A 1 205 ? -44.688 -40.390 8.837 1.00 43.69 205 SER A C 1
ATOM 1595 O O . SER A 1 205 ? -45.521 -39.922 8.075 1.00 43.69 205 SER A O 1
ATOM 1597 N N . SER A 1 206 ? -43.799 -41.256 8.311 1.00 40.62 206 SER A N 1
ATOM 1598 C CA . SER A 1 206 ? -42.877 -42.275 8.883 1.00 40.62 206 SER A CA 1
ATOM 1599 C C . SER A 1 206 ? -41.656 -42.558 7.925 1.00 40.62 206 SER A C 1
ATOM 1601 O O . SER A 1 206 ? -41.400 -41.697 7.090 1.00 40.62 206 SER A O 1
ATOM 1603 N N . PRO A 1 207 ? -40.841 -43.649 8.028 1.00 47.16 207 PRO A N 1
ATOM 1604 C CA . PRO A 1 207 ? -39.366 -43.629 8.126 1.00 47.16 207 PRO A CA 1
ATOM 1605 C C . PRO A 1 207 ? -38.642 -44.184 6.851 1.00 47.16 207 PRO A C 1
ATOM 1607 O O . PRO A 1 207 ? -39.303 -44.379 5.831 1.00 47.16 207 PRO A O 1
ATOM 1610 N N . PRO A 1 208 ? -37.299 -44.390 6.831 1.00 49.44 208 PRO A N 1
ATOM 1611 C CA . PRO A 1 208 ? -36.517 -44.438 5.594 1.00 49.44 208 PRO A CA 1
ATOM 1612 C C . PRO A 1 208 ? -36.422 -45.843 4.985 1.00 49.44 208 PRO A C 1
ATOM 1614 O O . PRO A 1 208 ? -36.434 -46.847 5.692 1.00 49.44 208 PRO A O 1
ATOM 1617 N N . SER A 1 209 ? -36.232 -45.901 3.667 1.00 42.12 209 SER A N 1
ATOM 1618 C CA . SER A 1 209 ? -35.748 -47.090 2.958 1.00 42.12 209 SER A CA 1
ATOM 1619 C C . SER A 1 209 ? -34.414 -46.752 2.286 1.00 42.12 209 SER A C 1
ATOM 1621 O O . SER A 1 209 ? -34.339 -45.839 1.469 1.00 42.12 209 SER A O 1
ATOM 1623 N N . ALA A 1 210 ? -33.361 -47.453 2.703 1.00 42.75 210 ALA A N 1
ATOM 1624 C CA . ALA A 1 210 ? -32.021 -47.478 2.106 1.00 42.75 210 ALA A CA 1
ATOM 1625 C C . ALA A 1 210 ? -31.968 -48.505 0.941 1.00 42.75 210 ALA A C 1
ATOM 1627 O O . ALA A 1 210 ? -32.991 -49.149 0.698 1.00 42.75 210 ALA A O 1
ATOM 1628 N N . PRO A 1 211 ? -30.809 -48.815 0.313 1.00 46.12 211 PRO A N 1
ATOM 1629 C CA . PRO A 1 211 ? -29.545 -48.080 0.176 1.00 46.12 211 PRO A CA 1
ATOM 1630 C C . PRO A 1 211 ? -29.090 -47.914 -1.302 1.00 46.12 211 PRO A C 1
ATOM 1632 O O . PRO A 1 211 ? -29.657 -48.480 -2.233 1.00 46.12 211 PRO A O 1
ATOM 1635 N N . LEU A 1 212 ? -28.014 -47.141 -1.480 1.00 43.56 212 LEU A N 1
ATOM 1636 C CA . LEU A 1 212 ? -27.168 -47.042 -2.682 1.00 43.56 212 LEU A CA 1
ATOM 1637 C C . LEU A 1 212 ? -26.536 -48.394 -3.075 1.00 43.56 212 LEU A C 1
ATOM 1639 O O . LEU A 1 212 ? -26.331 -49.236 -2.198 1.00 43.56 212 LEU A O 1
ATOM 1643 N N . PRO A 1 213 ? -26.046 -48.530 -4.320 1.00 37.62 213 PRO A N 1
ATOM 1644 C CA . PRO A 1 213 ? -24.856 -49.319 -4.589 1.00 37.62 213 PRO A CA 1
ATOM 1645 C C . PRO A 1 213 ? -23.655 -48.451 -4.989 1.00 37.62 213 PRO A C 1
ATOM 1647 O O . PRO A 1 213 ? -23.758 -47.499 -5.763 1.00 37.62 213 PRO A O 1
ATOM 1650 N N . ASP A 1 214 ? -22.519 -48.857 -4.429 1.00 31.06 214 ASP A N 1
ATOM 1651 C CA . ASP A 1 214 ? -21.148 -48.484 -4.754 1.00 31.06 214 ASP A CA 1
ATOM 1652 C C . ASP A 1 214 ? -20.839 -48.500 -6.256 1.00 31.06 214 ASP A C 1
ATOM 1654 O O . ASP A 1 214 ? -21.165 -49.449 -6.971 1.00 31.06 214 ASP A O 1
ATOM 1658 N N . CYS A 1 215 ? -20.038 -47.528 -6.689 1.00 29.02 215 CYS A N 1
ATOM 1659 C CA . CYS A 1 215 ? -19.024 -47.755 -7.712 1.00 29.02 215 CYS A CA 1
ATOM 1660 C C . CYS A 1 215 ? -17.726 -47.084 -7.259 1.00 29.02 215 CYS A C 1
ATOM 1662 O O . CYS A 1 215 ? -17.660 -45.868 -7.082 1.00 29.02 215 CYS A O 1
ATOM 1664 N N . GLY A 1 216 ? -16.726 -47.931 -7.014 1.00 29.41 216 GLY A N 1
ATOM 1665 C CA . GLY A 1 216 ? -15.379 -47.570 -6.599 1.00 29.41 216 GLY A CA 1
ATOM 1666 C C . GLY A 1 216 ? -14.537 -46.900 -7.697 1.00 29.41 216 GLY A C 1
ATOM 1667 O O . GLY A 1 216 ? -15.039 -46.560 -8.769 1.00 29.41 216 GLY A O 1
ATOM 1668 N N . PRO A 1 217 ? -13.242 -46.681 -7.415 1.00 29.55 217 PRO A N 1
ATOM 1669 C CA . PRO A 1 217 ? -12.440 -45.655 -8.066 1.00 29.55 217 PRO A CA 1
ATOM 1670 C C . PRO A 1 217 ? -11.741 -46.171 -9.328 1.00 29.55 217 PRO A C 1
ATOM 1672 O O . PRO A 1 217 ? -11.118 -47.231 -9.312 1.00 29.55 217 PRO A O 1
ATOM 1675 N N . SER A 1 218 ? -11.752 -45.376 -10.399 1.00 28.73 218 SER A N 1
ATOM 1676 C CA . SER A 1 218 ? -10.817 -45.547 -11.512 1.00 28.73 218 SER A CA 1
ATOM 1677 C C . SER A 1 218 ? -9.643 -44.586 -11.353 1.00 28.73 218 SER A C 1
ATOM 1679 O O . SER A 1 218 ? -9.734 -43.387 -11.615 1.00 28.73 218 SER A O 1
ATOM 1681 N N . VAL A 1 219 ? -8.537 -45.167 -10.910 1.00 26.88 219 VAL A N 1
ATOM 1682 C CA . VAL A 1 219 ? -7.167 -44.750 -11.200 1.00 26.88 219 VAL A CA 1
ATOM 1683 C C . VAL A 1 219 ? -6.997 -44.386 -12.680 1.00 26.88 219 VAL A C 1
ATOM 1685 O O . VAL A 1 219 ? -7.332 -45.180 -13.553 1.00 26.88 219 VAL A O 1
ATOM 1688 N N . HIS A 1 220 ? -6.415 -43.220 -12.957 1.00 27.98 220 HIS A N 1
ATOM 1689 C CA . HIS A 1 220 ? -5.581 -43.037 -14.141 1.00 27.98 220 HIS A CA 1
ATOM 1690 C C . HIS A 1 220 ? -4.345 -42.222 -13.772 1.00 27.98 220 HIS A C 1
ATOM 1692 O O . HIS A 1 220 ? -4.357 -41.006 -13.605 1.00 27.98 220 HIS A O 1
ATOM 1698 N N . GLU A 1 221 ? -3.287 -42.996 -13.599 1.00 24.03 221 GLU A N 1
ATOM 1699 C CA . GLU A 1 221 ? -1.883 -42.645 -13.624 1.00 24.03 221 GLU A CA 1
ATOM 1700 C C . GLU A 1 221 ? -1.532 -42.155 -15.040 1.00 24.03 221 GLU A C 1
ATOM 1702 O O . GLU A 1 221 ? -1.829 -42.834 -16.025 1.00 24.03 221 GLU A O 1
ATOM 1707 N N . ALA A 1 222 ? -0.941 -40.965 -15.151 1.00 26.33 222 ALA A N 1
ATOM 1708 C CA . ALA A 1 222 ? -0.313 -40.497 -16.380 1.00 26.33 222 ALA A CA 1
ATOM 1709 C C . ALA A 1 222 ? 1.021 -39.827 -16.042 1.00 26.33 222 ALA A C 1
ATOM 1711 O O . ALA A 1 222 ? 1.114 -38.867 -15.278 1.00 26.33 222 ALA A O 1
ATOM 1712 N N . THR A 1 223 ? 2.047 -40.444 -16.601 1.00 27.55 223 THR A N 1
ATOM 1713 C CA . THR A 1 223 ? 3.477 -40.273 -16.415 1.00 27.55 223 THR A CA 1
ATOM 1714 C C . THR A 1 223 ? 4.000 -38.926 -16.927 1.00 27.55 223 THR A C 1
ATOM 1716 O O . THR A 1 223 ? 3.722 -38.510 -18.043 1.00 27.55 223 THR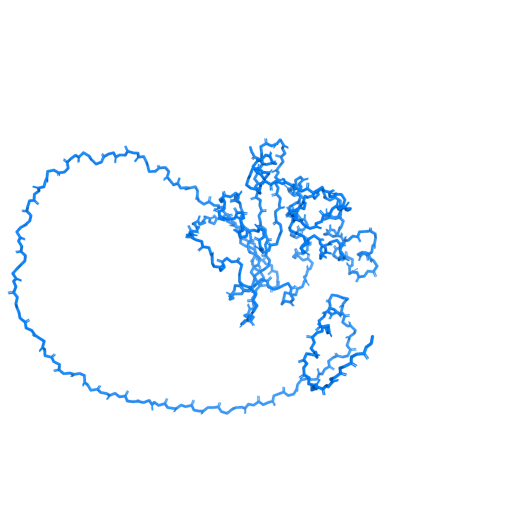 A O 1
ATOM 1719 N N . GLN A 1 224 ? 4.783 -38.282 -16.064 1.00 25.19 224 GLN A N 1
ATOM 1720 C CA . GLN A 1 224 ? 6.047 -37.569 -16.293 1.00 25.19 224 GLN A CA 1
ATOM 1721 C C . GLN A 1 224 ? 6.546 -37.388 -17.749 1.00 25.19 224 GLN A C 1
ATOM 1723 O O . GLN A 1 224 ? 6.945 -38.352 -18.392 1.00 25.19 224 GLN A O 1
ATOM 1728 N N . GLU A 1 225 ? 6.740 -36.131 -18.165 1.00 26.25 225 GLU A N 1
ATOM 1729 C CA . GLU A 1 225 ? 7.792 -35.746 -19.119 1.00 26.25 225 GLU A CA 1
ATOM 1730 C C . GLU A 1 225 ? 8.607 -34.573 -18.552 1.00 26.25 225 GLU A C 1
ATOM 1732 O O . GLU A 1 225 ? 8.085 -33.514 -18.199 1.00 26.25 225 GLU A O 1
ATOM 1737 N N . GLN A 1 226 ? 9.912 -34.807 -18.408 1.00 26.70 226 GLN A N 1
ATOM 1738 C CA . GLN A 1 226 ? 10.914 -33.840 -17.975 1.00 26.70 226 GLN A CA 1
ATOM 1739 C C . GLN A 1 226 ? 11.441 -33.081 -19.198 1.00 26.70 226 GLN A C 1
ATOM 1741 O O . GLN A 1 226 ? 12.160 -33.644 -20.018 1.00 26.70 226 GLN A O 1
ATOM 1746 N N . GLY A 1 227 ? 11.133 -31.789 -19.291 1.00 25.72 227 GLY A N 1
ATOM 1747 C CA . GLY A 1 227 ? 11.799 -30.858 -20.201 1.00 25.72 227 GLY A CA 1
ATOM 1748 C C . GLY A 1 227 ? 12.840 -30.036 -19.445 1.00 25.72 227 GLY A C 1
ATOM 1749 O O . GLY A 1 227 ? 12.494 -29.123 -18.699 1.00 25.72 227 GLY A O 1
ATOM 1750 N N . ALA A 1 228 ? 14.120 -30.365 -19.618 1.00 28.14 228 ALA A N 1
ATOM 1751 C CA . ALA A 1 228 ? 15.233 -29.564 -19.123 1.00 28.14 228 ALA A CA 1
ATOM 1752 C C . ALA A 1 228 ? 15.274 -28.216 -19.862 1.00 28.14 228 ALA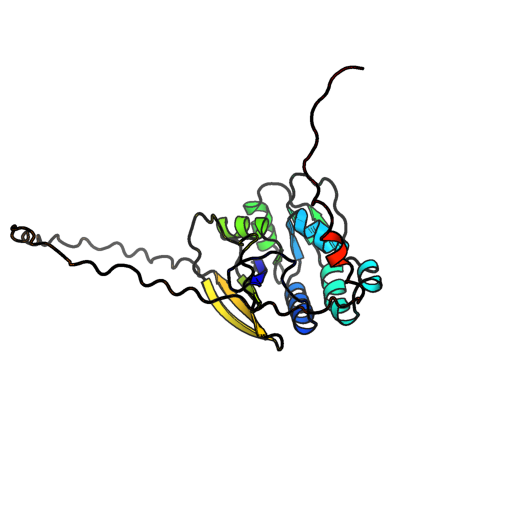 A C 1
ATOM 1754 O O . ALA A 1 228 ? 15.476 -28.186 -21.074 1.00 28.14 228 ALA A O 1
ATOM 1755 N N . MET A 1 229 ? 15.123 -27.101 -19.139 1.00 28.69 229 MET A N 1
ATOM 1756 C CA . MET A 1 229 ? 15.345 -25.764 -19.691 1.00 28.69 229 MET A CA 1
ATOM 1757 C C . MET A 1 229 ? 16.523 -25.083 -18.993 1.00 28.69 229 MET A C 1
ATOM 1759 O O . MET A 1 229 ? 16.631 -24.998 -17.770 1.00 28.69 229 MET A O 1
ATOM 1763 N N . THR A 1 230 ? 17.453 -24.678 -19.843 1.00 30.08 230 THR A N 1
ATOM 1764 C CA . THR A 1 230 ? 18.756 -24.069 -19.602 1.00 30.08 230 THR A CA 1
ATOM 1765 C C . THR A 1 230 ? 18.689 -22.847 -18.684 1.00 30.08 230 THR A C 1
ATOM 1767 O O . THR A 1 230 ? 17.903 -21.930 -18.914 1.00 30.08 230 THR A O 1
ATOM 1770 N N . ARG A 1 231 ? 19.568 -22.799 -17.671 1.00 29.77 231 ARG A N 1
ATOM 1771 C CA . ARG A 1 231 ? 19.772 -21.612 -16.825 1.00 29.77 231 ARG A CA 1
ATOM 1772 C C . ARG A 1 231 ? 20.373 -20.488 -17.667 1.00 29.77 231 ARG A C 1
ATOM 1774 O O . ARG A 1 231 ? 21.511 -20.598 -18.113 1.00 29.77 231 ARG A O 1
ATOM 1781 N N . SER A 1 232 ? 19.619 -19.410 -17.844 1.00 32.12 232 SER A N 1
ATOM 1782 C CA . SER A 1 232 ? 20.137 -18.145 -18.365 1.00 32.12 232 SER A CA 1
ATOM 1783 C C . SER A 1 232 ? 21.046 -17.490 -17.318 1.00 32.12 232 SER A C 1
ATOM 1785 O O . SER A 1 232 ? 20.649 -17.300 -16.168 1.00 32.12 232 SER A O 1
ATOM 1787 N N . THR A 1 233 ? 22.279 -17.174 -17.708 1.00 33.69 233 THR A N 1
ATOM 1788 C CA . THR A 1 233 ? 23.341 -16.566 -16.886 1.00 33.69 233 THR A CA 1
ATOM 1789 C C . THR A 1 233 ? 23.322 -15.033 -16.938 1.00 33.69 233 THR A C 1
ATOM 1791 O O . THR A 1 233 ? 24.375 -14.398 -16.982 1.00 33.69 233 THR A O 1
ATOM 1794 N N . ALA A 1 234 ? 22.139 -14.416 -16.952 1.00 34.22 234 ALA A N 1
ATOM 1795 C CA . ALA A 1 234 ? 22.014 -12.964 -16.838 1.00 34.22 234 ALA A CA 1
ATOM 1796 C C . ALA A 1 234 ? 22.104 -12.526 -15.357 1.00 34.22 234 ALA A C 1
ATOM 1798 O O . ALA A 1 234 ? 21.530 -13.193 -14.490 1.00 34.22 234 ALA A O 1
ATOM 1799 N N . PRO A 1 235 ? 22.816 -11.430 -15.029 1.00 30.67 235 PRO A N 1
ATOM 1800 C CA . PRO A 1 235 ? 22.909 -10.937 -13.659 1.00 30.67 235 PRO A CA 1
ATOM 1801 C C . PRO A 1 235 ? 21.530 -10.497 -13.152 1.00 30.67 235 PRO A C 1
ATOM 1803 O O . PRO A 1 235 ? 20.845 -9.688 -13.773 1.00 30.67 235 PRO A O 1
ATOM 1806 N N . LYS A 1 236 ? 21.130 -11.056 -12.009 1.00 33.56 236 LYS A N 1
ATOM 1807 C CA . LYS A 1 236 ? 19.832 -10.818 -11.375 1.00 33.56 236 LYS A CA 1
ATOM 1808 C C . LYS A 1 236 ? 19.746 -9.404 -10.781 1.00 33.56 236 LYS A C 1
ATOM 1810 O O . LYS A 1 236 ? 20.731 -8.946 -10.186 1.00 33.56 236 LYS A O 1
ATOM 1815 N N . PRO A 1 237 ? 18.593 -8.721 -10.899 1.00 39.56 237 PRO A N 1
ATOM 1816 C CA . PRO A 1 237 ? 18.399 -7.387 -10.342 1.00 39.56 237 PRO A CA 1
ATOM 1817 C C . PRO A 1 237 ? 18.539 -7.386 -8.805 1.00 39.56 237 PRO A C 1
ATOM 1819 O O . PRO A 1 237 ? 18.281 -8.401 -8.153 1.00 39.56 237 PRO A O 1
ATOM 1822 N N . PRO A 1 238 ? 18.956 -6.262 -8.193 1.00 35.50 238 PRO A N 1
ATOM 1823 C CA . PRO A 1 238 ? 19.377 -6.198 -6.790 1.00 35.50 238 PRO A CA 1
ATOM 1824 C C . PRO A 1 238 ? 18.327 -6.640 -5.755 1.00 35.50 238 PRO A C 1
ATOM 1826 O O . PRO A 1 238 ? 18.713 -7.077 -4.671 1.00 35.50 238 PRO A O 1
ATOM 1829 N N . TYR A 1 239 ? 17.029 -6.623 -6.075 1.00 39.88 239 TYR A N 1
ATOM 1830 C CA . TYR A 1 239 ? 15.993 -7.123 -5.162 1.00 39.88 239 TYR A CA 1
ATOM 1831 C C . TYR A 1 239 ? 16.011 -8.656 -4.999 1.00 39.88 239 TYR A C 1
ATOM 1833 O O . TYR A 1 239 ? 15.633 -9.164 -3.947 1.00 39.88 239 TYR A O 1
ATOM 1841 N N . GLU A 1 240 ? 16.531 -9.412 -5.975 1.00 33.41 240 GLU A N 1
ATOM 1842 C CA . GLU A 1 240 ? 16.682 -10.870 -5.859 1.00 33.41 240 GLU A CA 1
ATOM 1843 C C . GLU A 1 240 ? 17.869 -11.286 -4.979 1.00 33.41 240 GLU A C 1
ATOM 1845 O O . GLU A 1 240 ? 17.948 -12.434 -4.539 1.00 33.41 240 GLU A O 1
ATOM 1850 N N . ARG A 1 241 ? 18.798 -10.369 -4.679 1.00 30.38 241 ARG A N 1
ATOM 1851 C CA . ARG A 1 241 ? 19.981 -10.670 -3.855 1.00 30.38 241 ARG A CA 1
ATOM 1852 C C . ARG A 1 241 ? 19.619 -10.961 -2.389 1.00 30.38 241 ARG A C 1
ATOM 1854 O O . ARG A 1 241 ? 20.401 -11.578 -1.675 1.00 30.38 241 ARG A O 1
ATOM 1861 N N . TRP A 1 242 ? 18.403 -10.605 -1.980 1.00 33.34 242 TRP A N 1
ATOM 1862 C CA . TRP A 1 242 ? 17.821 -10.901 -0.670 1.00 33.34 242 TRP A CA 1
ATOM 1863 C C . TRP A 1 242 ? 17.156 -12.289 -0.594 1.00 33.34 242 TRP A C 1
ATOM 1865 O O . TRP A 1 242 ? 16.781 -12.728 0.488 1.00 33.34 242 TRP A O 1
ATOM 1875 N N . ALA A 1 243 ? 17.037 -13.014 -1.716 1.00 36.22 243 ALA A N 1
ATOM 1876 C CA . ALA A 1 243 ? 16.392 -14.330 -1.785 1.00 36.22 243 ALA A CA 1
ATOM 1877 C C . ALA A 1 243 ? 17.278 -15.509 -1.323 1.00 36.22 243 ALA A C 1
ATOM 1879 O O . ALA A 1 243 ? 16.803 -16.644 -1.289 1.00 36.22 243 ALA A O 1
ATOM 1880 N N . LEU A 1 244 ? 18.550 -15.267 -0.982 1.00 29.41 244 LEU A N 1
ATOM 1881 C CA . LEU A 1 244 ? 19.513 -16.306 -0.574 1.00 29.41 244 LEU A CA 1
ATOM 1882 C C . LEU A 1 244 ? 20.006 -16.180 0.878 1.00 29.41 244 LEU A C 1
ATOM 1884 O O . LEU A 1 244 ? 20.899 -16.920 1.283 1.00 29.41 244 LEU A O 1
ATOM 1888 N N . GLY A 1 245 ? 19.415 -15.293 1.679 1.00 31.50 245 GLY A N 1
ATOM 1889 C CA . GLY A 1 245 ? 19.614 -15.293 3.127 1.00 31.50 245 GLY A CA 1
ATOM 1890 C C . GLY A 1 245 ? 18.612 -16.228 3.797 1.00 31.50 245 GLY A C 1
ATOM 1891 O O . GLY A 1 245 ? 17.416 -15.973 3.725 1.00 31.50 245 GLY A O 1
ATOM 1892 N N . ASP A 1 246 ? 19.117 -17.261 4.469 1.00 33.50 246 ASP A N 1
ATOM 1893 C CA . ASP A 1 246 ? 18.404 -18.135 5.416 1.00 33.50 246 ASP A CA 1
ATOM 1894 C C . ASP A 1 246 ? 17.752 -19.426 4.866 1.00 33.50 246 ASP A C 1
ATOM 1896 O O . ASP A 1 246 ? 16.608 -19.782 5.149 1.00 33.50 246 ASP A O 1
ATOM 1900 N N . ARG A 1 247 ? 18.543 -20.206 4.116 1.00 34.28 247 ARG A N 1
ATOM 1901 C CA . ARG A 1 247 ? 18.402 -21.672 4.071 1.00 34.28 247 ARG A CA 1
ATOM 1902 C C . ARG A 1 247 ? 19.697 -22.333 4.535 1.00 34.28 247 ARG A C 1
ATOM 1904 O O . ARG A 1 247 ? 20.418 -22.872 3.713 1.00 34.28 247 ARG A O 1
ATOM 1911 N N . ASP A 1 248 ? 19.988 -22.268 5.829 1.00 31.88 248 ASP A N 1
ATOM 1912 C CA . ASP A 1 248 ? 20.822 -23.279 6.498 1.00 31.88 248 ASP A CA 1
ATOM 1913 C C . ASP A 1 248 ? 20.566 -23.262 8.013 1.00 31.88 248 ASP A C 1
ATOM 1915 O O . ASP A 1 248 ? 21.422 -22.981 8.848 1.00 31.88 248 ASP A O 1
ATOM 1919 N N . GLY A 1 249 ? 19.325 -23.585 8.378 1.00 29.92 249 GLY A N 1
ATOM 1920 C CA . GLY A 1 249 ? 18.970 -23.981 9.732 1.00 29.92 249 GLY A CA 1
ATOM 1921 C C . GLY A 1 249 ? 19.040 -25.500 9.882 1.00 29.92 249 GLY A C 1
ATOM 1922 O O . GLY A 1 249 ? 18.127 -26.205 9.462 1.00 29.92 249 GLY A O 1
ATOM 1923 N N . GLY A 1 250 ? 20.083 -25.996 10.551 1.00 28.58 250 GLY A N 1
ATOM 1924 C CA . GLY A 1 250 ? 19.973 -27.203 11.375 1.00 28.58 250 GLY A CA 1
ATOM 1925 C C . GLY A 1 250 ? 20.630 -28.483 10.853 1.00 28.58 250 GLY A C 1
ATOM 1926 O O . GLY A 1 250 ? 19.961 -29.373 10.327 1.00 28.58 250 GLY A O 1
ATOM 1927 N N . ARG A 1 251 ? 21.919 -28.665 11.177 1.00 29.91 251 ARG A N 1
ATOM 1928 C CA . ARG A 1 251 ? 22.426 -29.962 11.665 1.00 29.91 251 ARG A CA 1
ATOM 1929 C C . ARG A 1 251 ? 23.803 -29.842 12.332 1.00 29.91 251 ARG A C 1
ATOM 1931 O O . ARG A 1 251 ? 24.793 -29.625 11.639 1.00 29.91 251 ARG A O 1
ATOM 1938 N N . ARG A 1 252 ? 23.820 -30.055 13.659 1.00 28.23 252 ARG A N 1
ATOM 1939 C CA . ARG A 1 252 ? 24.854 -30.653 14.553 1.00 28.23 252 ARG A CA 1
ATOM 1940 C C . ARG A 1 252 ? 24.717 -29.994 15.938 1.00 28.23 252 ARG A C 1
ATOM 1942 O O . ARG A 1 252 ? 24.907 -28.797 16.067 1.00 28.23 252 ARG A O 1
ATOM 1949 N N . ALA A 1 253 ? 24.052 -30.648 16.887 1.00 30.53 253 ALA A N 1
ATOM 1950 C CA . ALA A 1 253 ? 24.584 -31.660 17.812 1.00 30.53 253 ALA A CA 1
ATOM 1951 C C . ALA A 1 253 ? 25.481 -31.062 18.919 1.00 30.53 253 ALA A C 1
ATOM 1953 O O . ALA A 1 253 ? 26.531 -30.498 18.642 1.00 30.53 253 ALA A O 1
ATOM 1954 N N . HIS A 1 254 ? 24.986 -31.215 20.153 1.00 28.72 254 HIS A N 1
ATOM 1955 C CA . HIS A 1 254 ? 25.605 -31.099 21.480 1.00 28.72 254 HIS A CA 1
ATOM 1956 C C . HIS A 1 254 ? 27.143 -31.052 21.565 1.00 28.72 254 HIS A C 1
ATOM 1958 O O . HIS A 1 254 ? 27.789 -31.934 21.016 1.00 28.72 254 HIS A O 1
ATOM 1964 N N . THR A 1 255 ? 27.686 -30.152 22.405 1.00 28.56 255 THR A N 1
ATOM 1965 C CA . THR A 1 255 ? 28.276 -30.476 23.733 1.00 28.56 255 THR A CA 1
ATOM 1966 C C . THR A 1 255 ? 28.787 -29.225 24.477 1.00 28.56 255 THR A C 1
ATOM 1968 O O . THR A 1 255 ? 29.550 -28.451 23.922 1.00 28.56 255 THR A O 1
ATOM 1971 N N . ALA A 1 256 ? 28.375 -29.115 25.747 1.00 26.22 256 ALA A N 1
ATOM 1972 C CA . ALA A 1 256 ? 29.139 -28.734 26.950 1.00 26.22 256 ALA A CA 1
ATOM 1973 C C . ALA A 1 256 ? 29.918 -27.391 27.084 1.00 26.22 256 ALA A C 1
ATOM 1975 O O . ALA A 1 256 ? 30.940 -27.177 26.452 1.00 26.22 256 ALA A O 1
ATOM 1976 N N . SER A 1 257 ? 29.520 -26.653 28.137 1.00 24.03 257 SER A N 1
ATOM 1977 C CA . SER A 1 257 ? 30.353 -26.203 29.279 1.00 24.03 257 SER A CA 1
ATOM 1978 C C . SER A 1 257 ? 31.289 -24.979 29.164 1.00 24.03 257 SER A C 1
ATOM 1980 O O . SER A 1 257 ? 32.328 -25.040 28.527 1.00 24.03 257 SER A O 1
ATOM 1982 N N . VAL A 1 258 ? 30.954 -23.971 29.991 1.00 29.09 258 VAL A N 1
ATOM 1983 C CA . VAL A 1 258 ? 31.819 -23.164 30.892 1.00 29.09 258 VAL A CA 1
ATOM 1984 C C . VAL A 1 258 ? 32.986 -22.372 30.282 1.00 29.09 258 VAL A C 1
ATOM 1986 O O . VAL A 1 258 ? 34.026 -22.942 29.973 1.00 29.09 258 VAL A O 1
ATOM 1989 N N . ALA A 1 259 ? 32.855 -21.041 30.273 1.00 32.06 259 ALA A N 1
ATOM 1990 C CA . ALA A 1 259 ? 33.579 -20.070 31.119 1.00 32.06 259 ALA A CA 1
ATOM 1991 C C . ALA A 1 259 ? 33.174 -18.643 30.717 1.00 32.06 259 ALA A C 1
ATOM 1993 O O . ALA A 1 259 ? 33.054 -18.396 29.497 1.00 32.06 259 ALA A O 1
#

Secondary structure (DSSP, 8-state):
---EEEEEEEETT-B--TTSPPP-HHHHHHHHHHHHT-SEEEEEHHHHHHHHHHH-TTHHHHHS-GGGHHHHHHHHHSEEEEE-SS-S---SSEEEE-S-HHHHHHHHHHSSSS-EEEE-HHHHHHHHHTT---EEEEEEES----SS-BTTTT-SSPPPEEEEEEEE-TTS-EEEEEEEPPP---------------PPPPPP-----------------------------PPPPGGGGGGGS--------------

Radius of gyration: 26.45 Å; chains: 1; bounding box: 85×68×53 Å

Foldseek 3Di:
DAAEEEEAEAEPQQARPPPPDDDDLVVLVVLLVVLVQAQEEEEEPVVLVVLCVCQAPPVVVVFDDPSNVSSSVSQLPHQYEYEDPPDPDDDSNYDYDDDDPLVSLVVVRPDDDRHYYYDDQPSVLVCVLSVRHFKYKYFYQHDDPPDHDGRNPPRPDDWDWDWDDWDADPNRTIITMTGGDDDPPPPPPPPDDDDDPDDDDDDDDDDDDDDDDDDDDDDDDDDDDDDDDDDDPDDDRPVCVVVPPDDPPDDDDDDDDDD

pLDDT: mean 77.03, std 27.41, range [24.03, 98.44]